Protein AF-A0A9D4BYX1-F1 (afdb_monom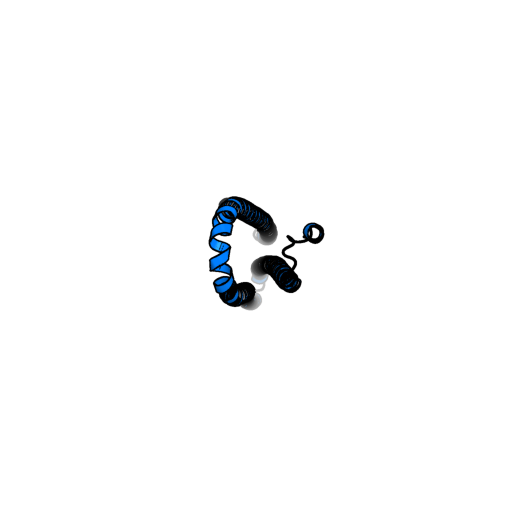er_lite)

Organism: Dreissena polymorpha (NCBI:txid45954)

Foldseek 3Di:
DVVVVVVVVVVLVVVLVVLVVVLVVVLVVLCVPPPDPVVSLVVNLVSLLVSLVVNLVSLLVVLVVVLVVLLVVLVVVLVVCVVVVVVVVVVVVVVVVVVVVVVVVVVVVVVVVVVVVVVVVVVVCVVVVVVCVVVVVVVVVVVVVVVVVVLVVVVVVLVVVLVVLVVVLVVVLVVLVVVLVVLVVVLVVVLVVLVVVLVVVVVVLVVVLVVLVVVLVVVCVVDVVCNVVSVSVSVSVVSVSVSVSVSSVSNSVSVSVSSVSSSVSSVVSSVVVSVVSVVVSVVVVVVSVVVSVVVVVVVVQVVVCVVVVHPDDDPCVVVVVD

InterPro domains:
  IPR000515 ABC transporter type 1, transmembrane domain MetI-like [PS50928] (115-305)
  IPR001734 Sodium/solute symporter [PS50283] (1-304)

Structure (mmCIF, N/CA/C/O backbone):
data_AF-A0A9D4BYX1-F1
#
_entry.id   AF-A0A9D4BYX1-F1
#
loop_
_atom_site.group_PDB
_atom_site.id
_atom_site.type_symbol
_atom_site.label_atom_id
_atom_site.label_alt_id
_atom_site.label_c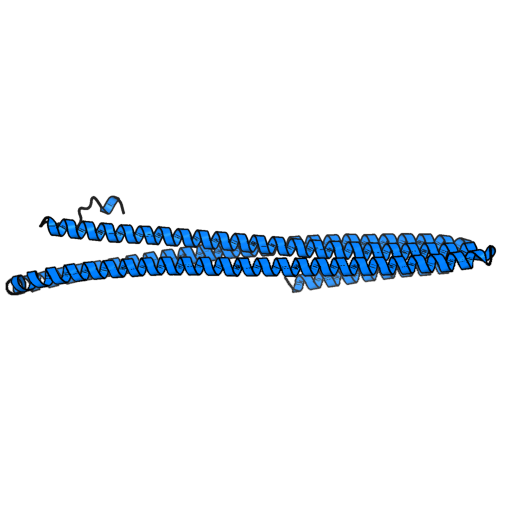omp_id
_atom_site.label_asym_id
_atom_site.label_entity_id
_atom_site.label_seq_id
_atom_site.pdbx_PDB_ins_code
_atom_site.Cartn_x
_atom_site.Cartn_y
_atom_site.Cartn_z
_atom_site.occupancy
_atom_site.B_iso_or_equiv
_atom_site.auth_seq_id
_atom_site.auth_comp_id
_atom_site.auth_asym_id
_atom_site.auth_atom_id
_atom_site.pdbx_PDB_model_num
ATOM 1 N N . MET A 1 1 ? -7.416 15.488 -4.349 1.00 54.41 1 MET A N 1
ATOM 2 C CA . MET A 1 1 ? -6.153 14.781 -4.653 1.00 54.41 1 MET A CA 1
ATOM 3 C C . MET A 1 1 ? -6.085 14.445 -6.135 1.00 54.41 1 MET A C 1
ATOM 5 O O . MET A 1 1 ? -5.282 15.052 -6.822 1.00 54.41 1 MET A O 1
ATOM 9 N N . ILE A 1 2 ? -7.003 13.624 -6.655 1.00 40.75 2 ILE A N 1
ATOM 10 C CA . ILE A 1 2 ? -7.003 13.168 -8.060 1.00 40.75 2 ILE A CA 1
ATOM 11 C C . ILE A 1 2 ? -7.030 14.326 -9.082 1.00 40.75 2 ILE A C 1
ATOM 13 O O . ILE A 1 2 ? -6.225 14.341 -10.002 1.00 40.75 2 ILE A O 1
ATOM 17 N N . THR A 1 3 ? -7.858 15.360 -8.884 1.00 56.19 3 THR A N 1
ATOM 18 C CA . THR A 1 3 ? -7.910 16.531 -9.788 1.00 56.19 3 THR A CA 1
ATOM 19 C C . THR A 1 3 ? -6.630 17.367 -9.817 1.00 56.19 3 THR A C 1
ATOM 21 O O . THR A 1 3 ? -6.381 18.034 -10.810 1.00 56.19 3 THR A O 1
ATOM 24 N N . LYS A 1 4 ? -5.813 17.337 -8.756 1.00 51.62 4 LYS A N 1
ATOM 25 C CA . LYS A 1 4 ? -4.535 18.063 -8.711 1.00 51.62 4 LYS A CA 1
ATOM 26 C C . LYS A 1 4 ? -3.420 17.284 -9.408 1.00 51.62 4 LYS A C 1
ATOM 28 O O . LYS A 1 4 ? -2.640 17.895 -10.120 1.00 51.62 4 LYS A O 1
ATOM 33 N N . VAL A 1 5 ? -3.392 15.955 -9.256 1.00 56.25 5 VAL A N 1
ATOM 34 C CA . VAL A 1 5 ? -2.417 15.086 -9.944 1.00 56.25 5 VAL A CA 1
ATOM 35 C C . VAL A 1 5 ? -2.568 15.204 -11.462 1.00 56.25 5 VAL A C 1
ATOM 37 O O . VAL A 1 5 ? -1.580 15.372 -12.160 1.00 56.25 5 VAL A O 1
ATOM 40 N N . VAL A 1 6 ? -3.803 15.221 -11.973 1.00 55.00 6 VAL A N 1
ATOM 41 C CA . VAL A 1 6 ? -4.053 15.345 -13.420 1.00 55.00 6 VAL A CA 1
ATOM 42 C C . VAL A 1 6 ? -3.566 16.683 -13.986 1.00 55.00 6 VAL A C 1
ATOM 44 O O . VAL A 1 6 ? -3.055 16.713 -15.096 1.00 55.00 6 VAL A O 1
ATOM 47 N N . ILE A 1 7 ? -3.696 17.785 -13.241 1.00 69.50 7 ILE A N 1
ATOM 48 C CA . ILE A 1 7 ? -3.253 19.108 -13.713 1.00 69.50 7 ILE A CA 1
ATOM 49 C C . ILE A 1 7 ? -1.726 19.164 -13.817 1.00 69.50 7 ILE A C 1
ATOM 51 O O . ILE A 1 7 ? -1.228 19.642 -14.829 1.00 69.50 7 ILE A O 1
ATOM 55 N N . VAL A 1 8 ? -1.006 18.623 -12.826 1.00 65.25 8 VAL A N 1
ATOM 56 C CA . VAL A 1 8 ? 0.468 18.589 -12.835 1.00 65.25 8 VAL A CA 1
ATOM 57 C C . VAL A 1 8 ? 0.985 17.773 -14.020 1.00 65.25 8 VAL A C 1
ATOM 59 O O . VAL A 1 8 ? 1.807 18.275 -14.774 1.00 65.25 8 VAL A O 1
ATOM 62 N N . VAL A 1 9 ? 0.424 16.582 -14.257 1.00 64.81 9 VAL A N 1
ATOM 63 C CA . VAL A 1 9 ? 0.817 15.732 -15.397 1.00 64.81 9 VAL A CA 1
ATOM 64 C C . VAL A 1 9 ? 0.531 16.417 -16.741 1.00 64.81 9 VAL A C 1
ATOM 66 O O . VAL A 1 9 ? 1.308 16.301 -17.680 1.00 64.81 9 VAL A O 1
ATOM 69 N N . VAL A 1 10 ? -0.582 17.149 -16.874 1.00 74.88 10 VAL A N 1
ATOM 70 C CA . VAL A 1 10 ? -0.910 17.853 -18.131 1.00 74.88 10 VAL A CA 1
ATOM 71 C C . VAL A 1 10 ? 0.013 19.047 -18.366 1.00 74.88 10 VAL A C 1
ATOM 73 O O . VAL A 1 10 ? 0.436 19.270 -19.496 1.00 74.88 10 VAL A O 1
ATOM 76 N N . GLU A 1 11 ? 0.322 19.812 -17.323 1.00 76.31 11 GLU A N 1
ATOM 77 C CA . GLU A 1 11 ? 1.262 20.932 -17.398 1.00 76.31 11 GLU A CA 1
ATOM 78 C C . GLU A 1 11 ? 2.665 20.453 -17.793 1.00 76.31 11 GLU A C 1
ATOM 80 O O . GLU A 1 11 ? 3.281 21.012 -18.696 1.00 76.31 11 GLU A O 1
ATOM 85 N N . GLU A 1 12 ? 3.119 19.355 -17.197 1.00 59.66 12 GLU A N 1
ATOM 86 C CA . GLU A 1 12 ? 4.398 18.707 -17.488 1.00 59.66 12 GLU A CA 1
ATOM 87 C C . GLU A 1 12 ? 4.506 18.266 -18.955 1.00 59.66 12 GLU A C 1
ATOM 89 O O . GLU A 1 12 ? 5.452 18.638 -19.651 1.00 59.66 12 GLU A O 1
ATOM 94 N N . VAL A 1 13 ? 3.479 17.591 -19.481 1.00 67.56 13 VAL A N 1
ATOM 95 C CA . VAL A 1 13 ? 3.434 17.184 -20.896 1.00 67.56 13 VAL A CA 1
ATOM 96 C C . VAL A 1 13 ? 3.531 18.396 -21.832 1.00 67.56 13 VAL A C 1
ATOM 98 O O . VAL A 1 13 ? 4.181 18.315 -22.873 1.00 67.56 13 VAL A O 1
ATOM 101 N N . ILE A 1 14 ? 2.916 19.532 -21.481 1.00 78.69 14 ILE A N 1
ATOM 102 C CA . ILE A 1 14 ? 2.978 20.757 -22.293 1.00 78.69 14 ILE A CA 1
ATOM 103 C C . ILE A 1 14 ? 4.406 21.319 -22.321 1.00 78.69 14 ILE A C 1
ATOM 105 O O . ILE A 1 14 ? 4.886 21.671 -23.399 1.00 78.69 14 ILE A O 1
ATOM 109 N N . VAL A 1 15 ? 5.100 21.343 -21.178 1.00 73.25 15 VAL A N 1
ATOM 110 C CA . VAL A 1 15 ? 6.488 21.829 -21.087 1.00 73.25 15 VAL A CA 1
ATOM 111 C C . VAL A 1 15 ? 7.436 20.947 -21.901 1.00 73.25 15 VAL A C 1
ATOM 113 O O . VAL A 1 15 ? 8.247 21.463 -22.669 1.00 73.25 15 VAL A O 1
ATOM 116 N N . VAL A 1 16 ? 7.307 19.619 -21.804 1.00 67.56 16 VAL A N 1
ATOM 117 C CA . VAL A 1 16 ? 8.131 18.686 -22.590 1.00 67.56 16 VAL A CA 1
ATOM 118 C C . VAL A 1 16 ? 7.915 18.902 -24.091 1.00 67.56 16 VAL A C 1
ATOM 120 O O . VAL A 1 16 ? 8.880 18.988 -24.853 1.00 67.56 16 VAL A O 1
ATOM 123 N N . VAL A 1 17 ? 6.661 19.046 -24.529 1.00 75.56 17 VAL A N 1
ATOM 124 C CA . VAL A 1 17 ? 6.331 19.282 -25.944 1.00 75.56 17 VAL A CA 1
ATOM 125 C C . VAL A 1 17 ? 6.905 20.610 -26.440 1.00 75.56 17 VAL A C 1
ATOM 127 O O . VAL A 1 17 ? 7.455 20.660 -27.539 1.00 75.56 17 VAL A O 1
ATOM 130 N N . GLU A 1 18 ? 6.823 21.672 -25.642 1.00 77.19 18 GLU A N 1
ATOM 131 C CA . GLU A 1 18 ? 7.377 22.980 -25.995 1.00 77.19 18 GLU A CA 1
ATOM 132 C C . GLU A 1 18 ? 8.898 22.921 -26.190 1.00 77.19 18 GLU A C 1
ATOM 134 O O . GLU A 1 18 ? 9.408 23.368 -27.220 1.00 77.19 18 GLU A O 1
ATOM 139 N N . VAL A 1 19 ? 9.624 22.292 -25.260 1.00 68.81 19 VAL A N 1
ATOM 140 C CA . VAL A 1 19 ? 11.084 22.139 -25.354 1.00 68.81 19 VAL A CA 1
ATOM 141 C C . VAL A 1 19 ? 11.477 21.336 -26.596 1.00 68.81 19 VAL A C 1
ATOM 143 O O . VAL A 1 19 ? 12.395 21.732 -27.315 1.00 68.81 19 VAL A O 1
ATOM 146 N N . VAL A 1 20 ? 10.760 20.248 -26.900 1.00 66.38 20 VAL A N 1
ATOM 147 C CA . VAL A 1 20 ? 11.008 19.439 -28.105 1.00 66.38 20 VAL A CA 1
ATOM 148 C C . VAL A 1 20 ? 10.812 20.266 -29.379 1.00 66.38 20 VAL A C 1
ATOM 150 O O . VAL A 1 20 ? 11.624 20.162 -30.299 1.00 66.38 20 VAL A O 1
ATOM 153 N N . ILE A 1 21 ? 9.782 21.115 -29.444 1.00 77.44 21 ILE A N 1
ATOM 154 C CA . ILE A 1 21 ? 9.524 21.968 -30.615 1.00 77.44 21 ILE A CA 1
ATOM 155 C C . ILE A 1 21 ? 10.660 22.977 -30.819 1.00 77.44 21 ILE A C 1
ATOM 157 O O . ILE A 1 21 ? 11.174 23.085 -31.932 1.00 77.44 21 ILE A O 1
ATOM 161 N N . VAL A 1 22 ? 11.099 23.659 -29.756 1.00 75.88 22 VAL A N 1
ATOM 162 C CA . VAL A 1 22 ? 12.196 24.644 -29.827 1.00 75.88 22 VAL A CA 1
ATOM 163 C C . VAL A 1 22 ? 13.498 23.983 -30.275 1.00 75.88 22 VAL A C 1
ATOM 165 O O . VAL A 1 22 ? 14.211 24.498 -31.136 1.00 75.88 22 VAL A O 1
ATOM 168 N N . VAL A 1 23 ? 13.796 22.806 -29.732 1.00 67.56 23 VAL A N 1
ATOM 169 C CA . VAL A 1 23 ? 14.948 21.992 -30.125 1.00 67.56 23 VAL A CA 1
ATOM 170 C C . VAL A 1 23 ? 14.915 21.660 -31.619 1.00 67.56 23 VAL A C 1
ATOM 172 O O . VAL A 1 23 ? 15.914 21.848 -32.317 1.00 67.56 23 VAL A O 1
ATOM 175 N N . VAL A 1 24 ? 13.775 21.175 -32.119 1.00 71.31 24 VAL A N 1
ATOM 176 C CA . VAL A 1 24 ? 13.615 20.797 -33.529 1.00 71.31 24 VAL A CA 1
ATOM 177 C C . VAL A 1 24 ? 13.762 22.018 -34.434 1.00 71.31 24 VAL A C 1
ATOM 179 O O . VAL A 1 24 ? 14.430 21.935 -35.462 1.00 71.31 24 VAL A O 1
ATOM 182 N N . GLU A 1 25 ? 13.201 23.159 -34.040 1.00 78.75 25 GLU A N 1
ATOM 183 C CA . GLU A 1 25 ? 13.328 24.413 -34.780 1.00 78.75 25 GLU A CA 1
ATOM 184 C C . GLU A 1 25 ? 14.793 24.853 -34.904 1.00 78.75 25 GLU A C 1
ATOM 186 O O . GLU A 1 25 ? 15.261 25.118 -36.013 1.00 78.75 25 GLU A O 1
ATOM 191 N N . VAL A 1 26 ? 15.552 24.843 -33.803 1.00 69.38 26 VAL A N 1
ATOM 192 C CA . VAL A 1 26 ? 16.982 25.192 -33.813 1.00 69.38 26 VAL A CA 1
ATOM 193 C C . VAL A 1 26 ? 17.778 24.245 -34.715 1.00 69.38 26 VAL A C 1
ATOM 195 O O . VAL A 1 26 ? 18.604 24.707 -35.500 1.00 69.38 26 VAL A O 1
ATOM 198 N N . VAL A 1 27 ? 17.508 22.935 -34.672 1.00 64.50 27 VAL A N 1
ATOM 199 C CA . VAL A 1 27 ? 18.159 21.960 -35.566 1.00 64.50 27 VAL A CA 1
ATOM 200 C C . VAL A 1 27 ? 17.872 22.288 -37.034 1.00 64.50 27 VAL A C 1
ATOM 202 O O . VAL A 1 27 ? 18.795 22.294 -37.847 1.00 64.50 27 VAL A O 1
ATOM 205 N N . ILE A 1 28 ? 16.618 22.594 -37.381 1.00 71.38 28 ILE A N 1
ATOM 206 C CA . ILE A 1 28 ? 16.216 22.903 -38.762 1.00 71.38 28 ILE A CA 1
ATOM 207 C C . ILE A 1 28 ? 16.905 24.176 -39.266 1.00 71.38 28 ILE A C 1
ATOM 209 O O . ILE A 1 28 ? 17.429 24.176 -40.380 1.00 71.38 28 ILE A O 1
ATOM 213 N N . VAL A 1 29 ? 16.939 25.242 -38.459 1.00 70.94 29 VAL A N 1
ATOM 214 C CA . VAL A 1 29 ? 17.582 26.515 -38.831 1.00 70.94 29 VAL A CA 1
ATOM 215 C C . VAL A 1 29 ? 19.077 26.314 -39.072 1.00 70.94 29 VAL A C 1
ATOM 217 O O . VAL A 1 29 ? 19.606 26.757 -40.090 1.00 70.94 29 VAL A O 1
ATOM 220 N N . VAL A 1 30 ? 19.746 25.575 -38.189 1.00 65.25 30 VAL A N 1
ATOM 221 C CA . VAL A 1 30 ? 21.187 25.328 -38.288 1.00 65.25 30 VAL A CA 1
ATOM 222 C C . VAL A 1 30 ? 21.541 24.452 -39.499 1.00 65.25 30 VAL A C 1
ATOM 224 O O . VAL A 1 30 ? 22.536 24.713 -40.175 1.00 65.25 30 VAL A O 1
ATOM 227 N N . VAL A 1 31 ? 20.717 23.448 -39.823 1.00 64.56 31 VAL A N 1
ATOM 228 C CA . VAL A 1 31 ? 20.895 22.619 -41.031 1.00 64.56 31 VAL A CA 1
ATOM 229 C C . VAL A 1 31 ? 20.662 23.434 -42.308 1.00 64.56 31 VAL A C 1
ATOM 231 O O . VAL A 1 31 ? 21.347 23.211 -43.303 1.00 64.56 31 VAL A O 1
ATOM 234 N N . ALA A 1 32 ? 19.724 24.384 -42.292 1.00 66.75 32 ALA A N 1
ATOM 235 C CA . ALA A 1 32 ? 19.432 25.234 -43.443 1.00 66.75 32 ALA A CA 1
ATOM 236 C C . ALA A 1 32 ? 20.513 26.302 -43.704 1.00 66.75 32 ALA A C 1
ATOM 238 O O . ALA A 1 32 ? 20.729 26.674 -44.857 1.00 66.75 32 ALA A O 1
ATOM 239 N N . GLU A 1 33 ? 21.186 26.799 -42.662 1.00 69.38 33 GLU A N 1
ATOM 240 C CA . GLU A 1 33 ? 22.212 27.849 -42.770 1.00 69.38 33 GLU A CA 1
ATOM 241 C C . GLU A 1 33 ? 23.602 27.304 -43.161 1.00 69.38 33 GLU A C 1
ATOM 243 O O . GLU A 1 33 ? 24.407 28.016 -43.766 1.00 69.38 33 GLU A O 1
ATOM 248 N N . ALA A 1 34 ? 23.890 26.028 -42.889 1.00 60.06 34 ALA A N 1
ATOM 249 C CA . ALA A 1 34 ? 25.169 25.405 -43.228 1.00 60.06 34 ALA A CA 1
ATOM 250 C C . ALA A 1 34 ? 25.233 24.977 -44.712 1.00 60.06 34 ALA A C 1
ATOM 252 O O . ALA A 1 34 ? 24.999 23.821 -45.055 1.00 60.06 34 ALA A O 1
ATOM 253 N N . ALA A 1 35 ? 25.581 25.906 -45.608 1.00 57.56 35 ALA A N 1
ATOM 254 C CA . ALA A 1 35 ? 25.713 25.642 -47.049 1.00 57.56 35 ALA A CA 1
ATOM 255 C C . ALA A 1 35 ? 27.027 24.933 -47.478 1.00 57.56 35 ALA A C 1
ATOM 257 O O . ALA A 1 35 ? 27.199 24.675 -48.667 1.00 57.56 35 ALA A O 1
ATOM 258 N N . ASP A 1 36 ? 27.912 24.569 -46.537 1.00 69.12 36 ASP A N 1
ATOM 259 C CA . ASP A 1 36 ? 29.156 23.818 -46.782 1.00 69.12 36 ASP A CA 1
ATOM 260 C C . ASP A 1 36 ? 29.166 22.494 -45.990 1.00 69.12 36 ASP A C 1
ATOM 262 O O . ASP A 1 36 ? 29.074 22.479 -44.757 1.00 69.12 36 ASP A O 1
ATOM 266 N N . THR A 1 37 ? 29.294 21.362 -46.691 1.00 63.41 37 THR A N 1
ATOM 267 C CA . THR A 1 37 ? 29.054 20.006 -46.153 1.00 63.41 37 THR A CA 1
ATOM 268 C C . THR A 1 37 ? 30.024 19.568 -45.052 1.00 63.41 37 THR A C 1
ATOM 270 O O . THR A 1 37 ? 29.652 18.756 -44.205 1.00 63.41 37 THR A O 1
ATOM 273 N N . ASP A 1 38 ? 31.230 20.137 -45.004 1.00 68.75 38 ASP A N 1
ATOM 274 C CA . ASP A 1 38 ? 32.263 19.739 -44.036 1.00 68.75 38 ASP A CA 1
ATOM 275 C C . ASP A 1 38 ? 32.141 20.495 -42.700 1.00 68.75 38 ASP A C 1
ATOM 277 O O . ASP A 1 38 ? 32.424 19.941 -41.637 1.00 68.75 38 ASP A O 1
ATOM 281 N N . ALA A 1 39 ? 31.647 21.738 -42.727 1.00 65.19 39 ALA A N 1
ATOM 282 C CA . ALA A 1 39 ? 31.299 22.487 -41.518 1.00 65.19 39 ALA A CA 1
ATOM 283 C C . ALA A 1 39 ? 29.942 22.033 -40.949 1.00 65.19 39 ALA A C 1
ATOM 285 O O . ALA A 1 39 ? 29.775 21.958 -39.730 1.00 65.19 39 ALA A O 1
ATOM 286 N N . ALA A 1 40 ? 28.999 21.657 -41.821 1.00 66.25 40 ALA A N 1
ATOM 287 C CA . ALA A 1 40 ? 27.675 21.174 -41.437 1.00 66.25 40 ALA A CA 1
ATOM 288 C C . ALA A 1 40 ? 27.735 19.929 -40.533 1.00 66.25 40 ALA A C 1
ATOM 290 O O . ALA A 1 40 ? 27.030 19.864 -39.528 1.00 66.25 40 ALA A O 1
ATOM 291 N N . ALA A 1 41 ? 28.611 18.963 -40.831 1.00 67.75 41 ALA A N 1
ATOM 292 C CA . ALA A 1 41 ? 28.713 17.726 -40.053 1.00 67.75 41 ALA A CA 1
ATOM 293 C C . ALA A 1 41 ? 29.146 17.966 -38.593 1.00 67.75 41 ALA A C 1
ATOM 295 O O . ALA A 1 41 ? 28.553 17.405 -37.672 1.00 67.75 41 ALA A O 1
ATOM 296 N N . ALA A 1 42 ? 30.140 18.830 -38.360 1.00 69.25 42 ALA A N 1
ATOM 297 C CA . ALA A 1 42 ? 30.611 19.151 -37.011 1.00 69.25 42 ALA A CA 1
ATOM 298 C C . ALA A 1 42 ? 29.556 19.923 -36.201 1.00 69.25 42 ALA A C 1
ATOM 300 O O . ALA A 1 42 ? 29.352 19.645 -35.019 1.00 69.25 42 ALA A O 1
ATOM 301 N N . VAL A 1 43 ? 28.849 20.856 -36.845 1.00 74.06 43 VAL A N 1
ATOM 302 C CA . VAL A 1 43 ? 27.778 21.633 -36.213 1.00 74.06 43 VAL A CA 1
ATOM 303 C C . VAL A 1 43 ? 26.590 20.736 -35.845 1.00 74.06 43 VAL A C 1
ATOM 305 O O . VAL A 1 43 ? 26.094 20.828 -34.725 1.00 74.06 43 VAL A O 1
ATOM 308 N N . VAL A 1 44 ? 26.183 19.808 -36.718 1.00 70.06 44 VAL A N 1
ATOM 309 C CA . VAL A 1 44 ? 25.109 18.841 -36.425 1.00 70.06 44 VAL A CA 1
ATOM 310 C C . VAL A 1 44 ? 25.459 17.961 -35.224 1.00 70.06 44 VAL A C 1
ATOM 312 O O . VAL A 1 44 ? 24.612 17.769 -34.358 1.00 70.06 44 VAL A O 1
ATOM 315 N N . VAL A 1 45 ? 26.701 17.478 -35.105 1.00 69.00 45 VAL A N 1
ATOM 316 C CA . VAL A 1 45 ? 27.132 16.693 -33.931 1.00 69.00 45 VAL A CA 1
ATOM 317 C C . VAL A 1 45 ? 27.036 17.516 -32.648 1.00 69.00 45 VAL A C 1
ATOM 319 O O . VAL A 1 45 ? 26.497 17.028 -31.658 1.00 69.00 45 VAL A O 1
ATOM 322 N N . VAL A 1 46 ? 27.515 18.764 -32.654 1.00 73.25 46 VAL A N 1
ATOM 323 C CA . VAL A 1 46 ? 27.450 19.641 -31.474 1.00 73.25 46 VAL A CA 1
ATOM 324 C C . VAL A 1 46 ? 26.000 19.927 -31.089 1.00 73.25 46 VAL A C 1
ATOM 326 O O . VAL A 1 46 ? 25.653 19.787 -29.920 1.00 73.25 46 VAL A O 1
ATOM 329 N N . VAL A 1 47 ? 25.138 20.263 -32.053 1.00 73.88 47 VAL A N 1
ATOM 330 C CA . VAL A 1 47 ? 23.715 20.523 -31.794 1.00 73.88 47 VAL A CA 1
ATOM 331 C C . VAL A 1 47 ? 23.022 19.272 -31.262 1.00 73.88 47 VAL A C 1
ATOM 333 O O . VAL A 1 47 ? 22.340 19.358 -30.249 1.00 73.88 47 VAL A O 1
ATOM 336 N N . VAL A 1 48 ? 23.233 18.102 -31.871 1.00 71.06 48 VAL A N 1
ATOM 337 C CA . VAL A 1 48 ? 22.647 16.839 -31.397 1.00 71.06 48 VAL A CA 1
ATOM 338 C C . VAL A 1 48 ? 23.116 16.519 -29.978 1.00 71.06 48 VAL A C 1
ATOM 340 O O . VAL A 1 48 ? 22.293 16.172 -29.141 1.00 71.06 48 VAL A O 1
ATOM 343 N N . VAL A 1 49 ? 24.402 16.684 -29.664 1.00 71.69 49 VAL A N 1
ATOM 344 C CA . VAL A 1 49 ? 24.915 16.463 -28.302 1.00 71.69 49 VAL A CA 1
ATOM 345 C C . VAL A 1 49 ? 24.293 17.445 -27.306 1.00 71.69 49 VAL A C 1
ATOM 347 O O . VAL A 1 49 ? 23.857 17.015 -26.244 1.00 71.69 49 VAL A O 1
ATOM 350 N N . VAL A 1 50 ? 24.198 18.737 -27.637 1.00 74.31 50 VAL A N 1
ATOM 351 C CA . VAL A 1 50 ? 23.573 19.752 -26.767 1.00 74.31 50 VAL A CA 1
ATOM 352 C C . VAL A 1 50 ? 22.096 19.440 -26.535 1.00 74.31 50 VAL A C 1
ATOM 354 O O . VAL A 1 50 ? 21.643 19.435 -25.396 1.00 74.31 50 VAL A O 1
ATOM 357 N N . VAL A 1 51 ? 21.360 19.119 -27.597 1.00 73.62 51 VAL A N 1
ATOM 358 C CA . VAL A 1 51 ? 19.952 18.718 -27.528 1.00 73.62 51 VAL A CA 1
ATOM 359 C C . VAL A 1 51 ? 19.777 17.486 -26.649 1.00 73.62 51 VAL A C 1
ATOM 361 O O . VAL A 1 51 ? 18.928 17.484 -25.765 1.00 73.62 51 VAL A O 1
ATOM 364 N N . LEU A 1 52 ? 20.593 16.452 -26.852 1.00 65.44 52 LEU A N 1
ATOM 365 C CA . LEU A 1 52 ? 20.527 15.233 -26.053 1.00 65.44 52 LEU A CA 1
ATOM 366 C C . LEU A 1 52 ? 20.830 15.508 -24.577 1.00 65.44 52 LEU A C 1
ATOM 368 O O . LEU A 1 52 ? 20.144 14.965 -23.719 1.00 65.44 52 LEU A O 1
ATOM 372 N N . VAL A 1 53 ? 21.806 16.367 -24.269 1.00 73.62 53 VAL A N 1
ATOM 373 C CA . VAL A 1 53 ? 22.112 16.764 -22.886 1.00 73.62 53 VAL A CA 1
ATOM 374 C C . VAL A 1 53 ? 20.935 17.508 -22.252 1.00 73.62 53 VAL A C 1
ATOM 376 O O . VAL A 1 53 ? 20.564 17.166 -21.135 1.00 73.62 53 VAL A O 1
ATOM 379 N N . VAL A 1 54 ? 20.302 18.449 -22.963 1.00 76.00 54 VAL A N 1
ATOM 380 C CA . VAL A 1 54 ? 19.119 19.178 -22.468 1.00 76.00 54 VAL A CA 1
ATOM 381 C C . VAL A 1 54 ? 17.937 18.234 -22.251 1.00 76.00 54 VAL A C 1
ATOM 383 O O . VAL A 1 54 ? 17.273 18.318 -21.226 1.00 76.00 54 VAL A O 1
ATOM 386 N N . VAL A 1 55 ? 17.688 17.298 -23.173 1.00 72.19 55 VAL A N 1
ATOM 387 C CA . VAL A 1 55 ? 16.620 16.296 -23.022 1.00 72.19 55 VAL A CA 1
ATOM 388 C C . VAL A 1 55 ? 16.877 15.415 -21.799 1.00 72.19 55 VAL A C 1
ATOM 390 O O . VAL A 1 55 ? 15.976 15.236 -20.986 1.00 72.19 55 VAL A O 1
ATOM 393 N N . VAL A 1 56 ? 18.102 14.907 -21.623 1.00 72.00 56 VAL A N 1
ATOM 394 C CA . VAL A 1 56 ? 18.475 14.121 -20.434 1.00 72.00 56 VAL A CA 1
ATOM 395 C C . VAL A 1 56 ? 18.305 14.942 -19.160 1.00 72.00 56 VAL A C 1
ATOM 397 O O . VAL A 1 56 ? 17.762 14.437 -18.185 1.00 72.00 56 VAL A O 1
ATOM 400 N N . GLU A 1 57 ? 18.747 16.197 -19.158 1.00 71.94 57 GLU A N 1
ATOM 401 C CA . GLU A 1 57 ? 18.620 17.088 -18.007 1.00 71.94 57 GLU A CA 1
ATOM 402 C C . GLU A 1 57 ? 17.151 17.318 -17.632 1.00 71.94 57 GLU A C 1
ATOM 404 O O . GLU A 1 57 ? 16.798 17.149 -16.467 1.00 71.94 57 GLU A O 1
ATOM 409 N N . VAL A 1 58 ? 16.284 17.617 -18.606 1.00 74.19 58 VAL A N 1
ATOM 410 C CA . VAL A 1 58 ? 14.844 17.810 -18.377 1.00 74.19 58 VAL A CA 1
ATOM 411 C C . VAL A 1 58 ? 14.206 16.534 -17.830 1.00 74.19 58 VAL A C 1
ATOM 413 O O . VAL A 1 58 ? 13.567 16.614 -16.788 1.00 74.19 58 VAL A O 1
ATOM 416 N N . VAL A 1 59 ? 14.454 15.361 -18.429 1.00 70.50 59 VAL A N 1
ATOM 417 C CA . VAL A 1 59 ? 13.888 14.084 -17.944 1.00 70.50 59 VAL A CA 1
ATOM 418 C C . VAL A 1 59 ? 14.374 13.741 -16.528 1.00 70.50 59 VAL A C 1
ATOM 420 O O . VAL A 1 59 ? 13.605 13.243 -15.708 1.00 70.50 59 VAL A O 1
ATOM 423 N N . VAL A 1 60 ? 15.641 14.018 -16.197 1.00 71.94 60 VAL A N 1
ATOM 424 C CA . VAL A 1 60 ? 16.176 13.788 -14.844 1.00 71.94 60 VAL A CA 1
ATOM 425 C C . VAL A 1 60 ? 15.537 14.742 -13.832 1.00 71.94 60 VAL A C 1
ATOM 427 O O . VAL A 1 60 ? 15.144 14.303 -12.752 1.00 71.94 60 VAL A O 1
ATOM 430 N N . VAL A 1 61 ? 15.427 16.035 -14.152 1.00 77.12 61 VAL A N 1
ATOM 431 C CA . VAL A 1 61 ? 14.800 17.035 -13.271 1.00 77.12 61 VAL A CA 1
ATOM 432 C C . VAL A 1 61 ? 13.318 16.723 -13.070 1.00 77.12 61 VAL A C 1
ATOM 434 O O . VAL A 1 61 ? 12.838 16.762 -11.939 1.00 77.12 61 VAL A O 1
ATOM 437 N N . GLU A 1 62 ? 12.620 16.357 -14.138 1.00 76.81 62 GLU A N 1
ATOM 438 C CA . GLU A 1 62 ? 11.222 15.923 -14.140 1.00 76.81 62 GLU A CA 1
ATOM 439 C C . GLU A 1 62 ? 11.019 14.723 -13.211 1.00 76.81 62 GLU A C 1
ATOM 441 O O . GLU A 1 62 ? 10.255 14.793 -12.245 1.00 76.81 62 GLU A O 1
ATOM 446 N N . ALA A 1 63 ? 11.808 13.665 -13.405 1.00 72.00 63 ALA A N 1
ATOM 447 C CA . ALA A 1 63 ? 11.757 12.481 -12.563 1.00 72.00 63 ALA A CA 1
ATOM 448 C C . ALA A 1 63 ? 12.016 12.806 -11.080 1.00 72.00 63 ALA A C 1
ATOM 450 O O . ALA A 1 63 ? 11.344 12.272 -10.197 1.00 72.00 63 ALA A O 1
ATOM 451 N N . VAL A 1 64 ? 12.953 13.713 -10.781 1.00 76.75 64 VAL A N 1
ATOM 452 C CA . VAL A 1 64 ? 13.216 14.167 -9.405 1.00 76.75 64 VAL A CA 1
ATOM 453 C C . VAL A 1 64 ? 12.019 14.932 -8.829 1.00 76.75 64 VAL A C 1
ATOM 455 O O . VAL A 1 64 ? 11.640 14.684 -7.683 1.00 76.75 64 VAL A O 1
ATOM 458 N N . VAL A 1 65 ? 11.401 15.839 -9.591 1.00 79.50 65 VAL A N 1
ATOM 459 C CA . VAL A 1 65 ? 10.220 16.601 -9.147 1.00 79.50 65 VAL A CA 1
ATOM 460 C C . VAL A 1 65 ? 9.039 15.668 -8.887 1.00 79.50 65 VAL A C 1
ATOM 462 O O . VAL A 1 65 ? 8.417 15.781 -7.829 1.00 79.50 65 VAL A O 1
ATOM 465 N N . ALA A 1 66 ? 8.772 14.714 -9.780 1.00 74.38 66 ALA A N 1
ATOM 466 C CA . ALA A 1 66 ? 7.712 13.724 -9.612 1.00 74.38 66 ALA A CA 1
ATOM 467 C C . ALA A 1 66 ? 7.885 12.921 -8.311 1.00 74.38 66 ALA A C 1
ATOM 469 O O . ALA A 1 66 ? 6.954 12.845 -7.506 1.00 74.38 66 ALA A O 1
ATOM 470 N N . VAL A 1 67 ? 9.100 12.423 -8.040 1.00 72.50 67 VAL A N 1
ATOM 471 C CA . VAL A 1 67 ? 9.430 11.717 -6.788 1.00 72.50 67 VAL A CA 1
ATOM 472 C C . VAL A 1 67 ? 9.193 12.605 -5.569 1.00 72.50 67 VAL A C 1
ATOM 474 O O . VAL A 1 67 ? 8.584 12.170 -4.594 1.00 72.50 67 VAL A O 1
ATOM 477 N N . VAL A 1 68 ? 9.655 13.858 -5.595 1.00 73.94 68 VAL A N 1
ATOM 478 C CA . VAL A 1 68 ? 9.486 14.783 -4.463 1.00 73.94 68 VAL A CA 1
ATOM 479 C C . VAL A 1 68 ? 8.005 15.067 -4.204 1.00 73.94 68 VAL A C 1
ATOM 481 O O . VAL A 1 68 ? 7.568 15.011 -3.053 1.00 73.94 68 VAL A O 1
ATOM 484 N N . VAL A 1 69 ? 7.218 15.339 -5.249 1.00 75.62 69 VAL A N 1
ATOM 485 C CA . VAL A 1 69 ? 5.772 15.580 -5.134 1.00 75.62 69 VAL A CA 1
ATOM 486 C C . VAL A 1 69 ? 5.063 14.346 -4.589 1.00 75.62 69 VAL A C 1
ATOM 488 O O . VAL A 1 69 ? 4.238 14.474 -3.684 1.00 75.62 69 VAL A O 1
ATOM 491 N N . GLU A 1 70 ? 5.401 13.156 -5.077 1.00 67.56 70 GLU A N 1
ATOM 492 C CA . GLU A 1 70 ? 4.822 11.909 -4.592 1.00 67.56 70 GLU A CA 1
ATOM 493 C C . GLU A 1 70 ? 5.125 11.679 -3.111 1.00 67.56 70 GLU A C 1
ATOM 495 O O . GLU A 1 70 ? 4.205 11.452 -2.325 1.00 67.56 70 GLU A O 1
ATOM 500 N N . VAL A 1 71 ? 6.385 11.825 -2.696 1.00 68.81 71 VAL A N 1
ATOM 501 C CA . VAL A 1 71 ? 6.785 11.692 -1.289 1.00 68.81 71 VAL A CA 1
ATOM 502 C C . VAL A 1 71 ? 6.019 12.685 -0.414 1.00 68.81 71 VAL A C 1
ATOM 504 O O . VAL A 1 71 ? 5.492 12.303 0.630 1.00 68.81 71 VAL A O 1
ATOM 507 N N . VAL A 1 72 ? 5.890 13.947 -0.838 1.00 72.38 72 VAL A N 1
ATOM 508 C CA . VAL A 1 72 ? 5.130 14.965 -0.093 1.00 72.38 72 VAL A CA 1
ATOM 509 C C . VAL A 1 72 ? 3.651 14.591 0.000 1.00 72.38 72 VAL A C 1
ATOM 511 O O . VAL A 1 72 ? 3.066 14.687 1.077 1.00 72.38 72 VAL A O 1
ATOM 514 N N . VAL A 1 73 ? 3.038 14.134 -1.093 1.00 70.31 73 VAL A N 1
ATOM 515 C CA . VAL A 1 73 ? 1.635 13.698 -1.121 1.00 70.31 73 VAL A CA 1
ATOM 516 C C . VAL A 1 73 ? 1.413 12.527 -0.171 1.00 70.31 73 VAL A C 1
ATOM 518 O O . VAL A 1 73 ? 0.477 12.566 0.626 1.00 70.31 73 VAL A O 1
ATOM 521 N N . VAL A 1 74 ? 2.281 11.517 -0.214 1.00 66.88 74 VAL A N 1
ATOM 522 C CA . VAL A 1 74 ? 2.209 10.341 0.655 1.00 66.88 74 VAL A CA 1
ATOM 523 C C . VAL A 1 74 ? 2.352 10.747 2.121 1.00 66.88 74 VAL A C 1
ATOM 525 O O . VAL A 1 74 ? 1.520 10.362 2.939 1.00 66.88 74 VAL A O 1
ATOM 528 N N . VAL A 1 75 ? 3.327 11.595 2.459 1.00 69.50 75 VAL A N 1
ATOM 529 C CA . VAL A 1 75 ? 3.503 12.112 3.825 1.00 69.50 75 VAL A CA 1
ATOM 530 C C . VAL A 1 75 ? 2.271 12.892 4.287 1.00 69.50 75 VAL A C 1
ATOM 532 O O . VAL A 1 75 ? 1.790 12.661 5.392 1.00 69.50 75 VAL A O 1
ATOM 535 N N . VAL A 1 76 ? 1.712 13.775 3.454 1.00 70.94 76 VAL A N 1
ATOM 536 C CA . VAL A 1 76 ? 0.494 14.529 3.794 1.00 70.94 76 VAL A CA 1
ATOM 537 C C . VAL A 1 76 ? -0.691 13.591 4.014 1.00 70.94 76 VAL A C 1
ATOM 539 O O . VAL A 1 76 ? -1.425 13.775 4.979 1.00 70.94 76 VAL A O 1
ATOM 542 N N . VAL A 1 77 ? -0.877 12.574 3.167 1.00 67.69 77 VAL A N 1
ATOM 543 C CA . VAL A 1 77 ? -1.942 11.574 3.343 1.00 67.69 77 VAL A CA 1
ATOM 544 C C . VAL A 1 77 ? -1.761 10.824 4.654 1.00 67.69 77 VAL A C 1
ATOM 546 O O . VAL A 1 77 ? -2.718 10.727 5.410 1.00 67.69 77 VAL A O 1
ATOM 549 N N . VAL A 1 78 ? -0.553 10.346 4.956 1.00 67.12 78 VAL A N 1
ATOM 550 C CA . VAL A 1 78 ? -0.254 9.652 6.216 1.00 67.12 78 VAL A CA 1
ATOM 551 C C . VAL A 1 78 ? -0.544 10.551 7.409 1.00 67.12 78 VAL A C 1
ATOM 553 O O . VAL A 1 78 ? -1.216 10.122 8.335 1.00 67.12 78 VAL A O 1
ATOM 556 N N . VAL A 1 79 ? -0.094 11.806 7.383 1.00 68.88 79 VAL A N 1
ATOM 557 C CA . VAL A 1 79 ? -0.351 12.758 8.471 1.00 68.88 79 VAL A CA 1
ATOM 558 C C . VAL A 1 79 ? -1.849 13.008 8.631 1.00 68.88 79 VAL A C 1
ATOM 560 O O . VAL A 1 79 ? -2.340 12.990 9.752 1.00 68.88 79 VAL A O 1
ATOM 563 N N . VAL A 1 80 ? -2.595 13.196 7.538 1.00 69.62 80 VAL A N 1
ATOM 564 C CA . VAL A 1 80 ? -4.054 13.374 7.592 1.00 69.62 80 VAL A CA 1
ATOM 565 C C . VAL A 1 80 ? -4.736 12.123 8.139 1.00 69.62 80 VAL A C 1
ATOM 567 O O . VAL A 1 80 ? -5.597 12.252 9.000 1.00 69.62 80 VAL A O 1
ATOM 570 N N . VAL A 1 81 ? -4.347 10.930 7.684 1.00 66.12 81 VAL A N 1
ATOM 571 C CA . VAL A 1 81 ? -4.884 9.659 8.185 1.00 66.12 81 VAL A CA 1
ATOM 572 C C . VAL A 1 81 ? -4.606 9.528 9.677 1.00 66.12 81 VAL A C 1
ATOM 574 O O . VAL A 1 81 ? -5.552 9.340 10.422 1.00 66.12 81 VAL A O 1
ATOM 577 N N . VAL A 1 82 ? -3.372 9.749 10.133 1.00 66.38 82 VAL A N 1
ATOM 578 C CA . VAL A 1 82 ? -3.014 9.679 11.557 1.00 66.38 82 VAL A CA 1
ATOM 579 C C . VAL A 1 82 ? -3.781 10.714 12.385 1.00 66.38 82 VAL A C 1
ATOM 581 O O . VAL A 1 82 ? -4.275 10.388 13.458 1.00 66.38 82 VAL A O 1
ATOM 584 N N . VAL A 1 83 ? -3.921 11.957 11.911 1.00 69.56 83 VAL A N 1
ATOM 585 C CA . VAL A 1 83 ? -4.684 12.995 12.629 1.00 69.56 83 VAL A CA 1
ATOM 586 C C . VAL A 1 83 ? -6.162 12.617 12.720 1.00 69.56 83 VAL A C 1
ATOM 588 O O . VAL A 1 83 ? -6.731 12.691 13.804 1.00 69.56 83 VAL A O 1
ATOM 591 N N . VAL A 1 84 ? -6.765 12.154 11.622 1.00 72.50 84 VAL A N 1
ATOM 592 C CA . VAL A 1 84 ? -8.165 11.702 11.597 1.00 72.50 84 VAL A CA 1
ATOM 593 C C . VAL A 1 84 ? -8.357 10.457 12.463 1.00 72.50 84 VAL A C 1
ATOM 595 O O . VAL A 1 84 ? -9.335 10.372 13.196 1.00 72.50 84 VAL A O 1
ATOM 598 N N . GLU A 1 85 ? -7.433 9.499 12.421 1.00 68.62 85 GLU A N 1
ATOM 599 C CA . GLU A 1 85 ? -7.446 8.309 13.274 1.00 68.62 85 GLU A CA 1
ATOM 600 C C . GLU A 1 85 ? -7.407 8.703 14.752 1.00 68.62 85 GLU A C 1
ATOM 602 O O . GLU A 1 85 ? -8.247 8.244 15.523 1.00 68.62 85 GLU A O 1
ATOM 607 N N . VAL A 1 86 ? -6.503 9.605 15.145 1.00 67.31 86 VAL A N 1
ATOM 608 C CA . VAL A 1 86 ? -6.419 10.113 16.522 1.00 67.31 86 VAL A CA 1
ATOM 609 C C . VAL A 1 86 ? -7.697 10.861 16.912 1.00 67.31 86 VAL A C 1
ATOM 611 O O . VAL A 1 86 ? -8.219 10.629 17.999 1.00 67.31 86 VAL A O 1
ATOM 614 N N . GLU A 1 87 ? -8.254 11.704 16.039 1.00 71.00 87 GLU A N 1
ATOM 615 C CA . GLU A 1 87 ? -9.527 12.390 16.297 1.00 71.00 87 GLU A CA 1
ATOM 616 C C . GLU A 1 87 ? -10.681 11.398 16.497 1.00 71.00 87 GLU A C 1
ATOM 618 O O . GLU A 1 87 ? -11.448 11.532 17.450 1.00 71.00 87 GLU A O 1
ATOM 623 N N . VAL A 1 88 ? -10.800 10.376 15.645 1.00 65.00 88 VAL A N 1
ATOM 624 C CA . VAL A 1 88 ? -11.850 9.354 15.750 1.00 65.00 88 VAL A CA 1
ATOM 625 C C . VAL A 1 88 ? -11.685 8.528 17.025 1.00 65.00 88 VAL A C 1
ATOM 627 O O . VAL A 1 88 ? -12.681 8.287 17.704 1.00 65.00 88 VAL A O 1
ATOM 630 N N . VAL A 1 89 ? -10.460 8.140 17.393 1.00 63.25 89 VAL A N 1
ATOM 631 C CA . VAL A 1 89 ? -10.186 7.422 18.649 1.00 63.25 89 VAL A CA 1
ATOM 632 C C . VAL A 1 89 ? -10.603 8.272 19.848 1.00 63.25 89 VAL A C 1
ATOM 634 O O . VAL A 1 89 ? -11.380 7.800 20.672 1.00 63.25 89 VAL A O 1
ATOM 637 N N . VAL A 1 90 ? -10.208 9.549 19.897 1.00 69.44 90 VAL A N 1
ATOM 638 C CA . VAL A 1 90 ? -10.578 10.461 20.993 1.00 69.44 90 VAL A CA 1
ATOM 639 C C . VAL A 1 90 ? -12.095 10.672 21.064 1.00 69.44 90 VAL A C 1
ATOM 641 O O . VAL A 1 90 ? -12.671 10.663 22.150 1.00 69.44 90 VAL A O 1
ATOM 644 N N . VAL A 1 91 ? -12.781 10.829 19.927 1.00 65.81 91 VAL A N 1
ATOM 645 C CA . VAL A 1 91 ? -14.247 10.979 19.901 1.00 65.81 91 VAL A CA 1
ATOM 646 C C . VAL A 1 91 ? -14.938 9.707 20.391 1.00 65.81 91 VAL A C 1
ATOM 648 O O . VAL A 1 91 ? -15.863 9.793 21.199 1.00 65.81 91 VAL A O 1
ATOM 651 N N . VAL A 1 92 ? -14.496 8.530 19.942 1.00 69.31 92 VAL A N 1
ATOM 652 C CA . VAL A 1 92 ? -15.048 7.243 20.386 1.00 69.31 92 VAL A CA 1
ATOM 653 C C . VAL A 1 92 ? -14.814 7.049 21.881 1.00 69.31 92 VAL A C 1
ATOM 655 O O . VAL A 1 92 ? -15.751 6.698 22.592 1.00 69.31 92 VAL A O 1
ATOM 658 N N . GLU A 1 93 ? -13.617 7.346 22.381 1.00 67.12 93 GLU A N 1
ATOM 659 C CA . GLU A 1 93 ? -13.302 7.290 23.809 1.00 67.12 93 GLU A CA 1
ATOM 660 C C . GLU A 1 93 ? -14.209 8.214 24.628 1.00 67.12 93 GLU A C 1
ATOM 662 O O . GLU A 1 93 ? -14.825 7.767 25.596 1.00 67.12 93 GLU A O 1
ATOM 667 N N . VAL A 1 94 ? -14.379 9.475 24.218 1.00 65.06 94 VAL A N 1
ATOM 668 C CA . VAL A 1 94 ? -15.264 10.425 24.910 1.00 65.06 94 VAL A CA 1
ATOM 669 C C . VAL A 1 94 ? -16.715 9.940 24.899 1.00 65.06 94 VAL A C 1
ATOM 671 O O . VAL A 1 94 ? -17.388 10.012 25.926 1.00 65.06 94 VAL A O 1
ATOM 674 N N . VAL A 1 95 ? -17.208 9.400 23.781 1.00 68.25 95 VAL A N 1
ATOM 675 C CA . VAL A 1 95 ? -18.569 8.844 23.699 1.00 68.25 95 VAL A CA 1
ATOM 676 C C . VAL A 1 95 ? -18.723 7.633 24.617 1.00 68.25 95 VAL A C 1
ATOM 678 O O . VAL A 1 95 ? -19.709 7.559 25.346 1.00 68.25 95 VAL A O 1
ATOM 681 N N . VAL A 1 96 ? -17.756 6.712 24.639 1.00 64.31 96 VAL A N 1
ATOM 682 C CA . VAL A 1 96 ? -17.775 5.542 25.530 1.00 64.31 96 VAL A CA 1
ATOM 683 C C . VAL A 1 96 ? -17.778 5.985 26.993 1.00 64.31 96 VAL A C 1
ATOM 685 O O . VAL A 1 96 ? -18.613 5.512 27.760 1.00 64.31 96 VAL A O 1
ATOM 688 N N . VAL A 1 97 ? -16.934 6.947 27.375 1.00 62.91 97 VAL A N 1
ATOM 689 C CA . VAL A 1 97 ? -16.910 7.506 28.737 1.00 62.91 97 VAL A CA 1
ATOM 690 C C . VAL A 1 97 ? -18.252 8.149 29.089 1.00 62.91 97 VAL A C 1
ATOM 692 O O . VAL A 1 97 ? -18.800 7.871 30.153 1.00 62.91 97 VAL A O 1
ATOM 695 N N . VAL A 1 98 ? -18.832 8.959 28.199 1.00 68.25 98 VAL A N 1
ATOM 696 C CA . VAL A 1 98 ? -20.144 9.588 28.424 1.00 68.25 98 VAL A CA 1
ATOM 697 C C . VAL A 1 98 ? -21.241 8.537 28.579 1.00 68.25 98 VAL A C 1
ATOM 699 O O . VAL A 1 98 ? -22.052 8.640 29.495 1.00 68.25 98 VAL A O 1
ATOM 702 N N . VAL A 1 99 ? -21.263 7.506 27.733 1.00 65.88 99 VAL A N 1
ATOM 703 C CA . VAL A 1 99 ? -22.243 6.414 27.822 1.00 65.88 99 VAL A CA 1
ATOM 704 C C . VAL A 1 99 ? -22.092 5.663 29.142 1.00 65.88 99 VAL A C 1
ATOM 706 O O . VAL A 1 99 ? -23.091 5.447 29.825 1.00 65.88 99 VAL A O 1
ATOM 709 N N . VAL A 1 100 ? -20.867 5.325 29.547 1.00 63.16 100 VAL A N 1
ATOM 710 C CA . VAL A 1 100 ? -20.597 4.670 30.835 1.00 63.16 100 VAL A CA 1
ATOM 711 C C . VAL A 1 100 ? -21.076 5.544 31.996 1.00 63.16 100 VAL A C 1
ATOM 713 O O . VAL A 1 100 ? -21.786 5.053 32.871 1.00 63.16 100 VAL A O 1
ATOM 716 N N . VAL A 1 101 ? -20.786 6.848 31.983 1.00 65.44 101 VAL A N 1
ATOM 717 C CA . VAL A 1 101 ? -21.250 7.789 33.016 1.00 65.44 101 VAL A CA 1
ATOM 718 C C . VAL A 1 101 ? -22.778 7.863 33.057 1.00 65.44 101 VAL A C 1
ATOM 720 O O . VAL A 1 101 ? -23.362 7.785 34.135 1.00 65.44 101 VAL A O 1
ATOM 723 N N . VAL A 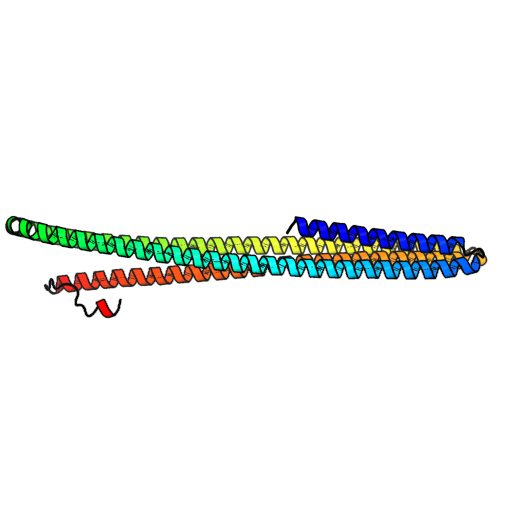1 102 ? -23.447 7.961 31.905 1.00 69.44 102 VAL A N 1
ATOM 724 C CA . VAL A 1 102 ? -24.917 7.980 31.828 1.00 69.44 102 VAL A CA 1
ATOM 725 C C . VAL A 1 102 ? -25.506 6.688 32.386 1.00 69.44 102 VAL A C 1
ATOM 727 O O . VAL A 1 102 ? -26.440 6.745 33.182 1.00 69.44 102 VAL A O 1
ATOM 730 N N . VAL A 1 103 ? -24.949 5.529 32.029 1.00 62.47 103 VAL A N 1
ATOM 731 C CA . VAL A 1 103 ? -25.396 4.231 32.550 1.00 62.47 103 VAL A CA 1
ATOM 732 C C . VAL A 1 103 ? -25.225 4.171 34.068 1.00 62.47 103 VAL A C 1
ATOM 734 O O . VAL A 1 103 ? -26.170 3.804 34.762 1.00 62.47 103 VAL A O 1
ATOM 737 N N . VAL A 1 104 ? -24.079 4.598 34.604 1.00 60.94 104 VAL A N 1
ATOM 738 C CA . VAL A 1 104 ? -23.833 4.639 36.056 1.00 60.94 104 VAL A CA 1
ATOM 739 C C . VAL A 1 104 ? -24.830 5.561 36.766 1.00 60.94 104 VAL A C 1
ATOM 741 O O . VAL A 1 104 ? -25.388 5.179 37.794 1.00 60.94 104 VAL A O 1
ATOM 744 N N . VAL A 1 105 ? -25.118 6.743 36.211 1.00 67.25 105 VAL A N 1
ATOM 745 C CA . VAL A 1 105 ? -26.104 7.682 36.774 1.00 67.25 105 VAL A CA 1
ATOM 746 C C . VAL A 1 105 ? -27.513 7.087 36.748 1.00 67.25 105 VAL A C 1
ATOM 748 O O . VAL A 1 105 ? -28.226 7.166 37.746 1.00 67.25 105 VAL A O 1
ATOM 751 N N . VAL A 1 106 ? -27.917 6.456 35.643 1.00 73.31 106 VAL A N 1
ATOM 752 C CA . VAL A 1 106 ? -29.227 5.798 35.530 1.00 73.31 106 VAL A CA 1
ATOM 753 C C . VAL A 1 106 ? -29.349 4.661 36.541 1.00 73.31 106 VAL A C 1
ATOM 755 O O . VAL A 1 106 ? -30.349 4.592 37.252 1.00 73.31 106 VAL A O 1
ATOM 758 N N . VAL A 1 107 ? -28.326 3.812 36.665 1.00 68.50 107 VAL A N 1
ATOM 759 C CA . VAL A 1 107 ? -28.294 2.731 37.660 1.00 68.50 107 VAL A CA 1
ATOM 760 C C . VAL A 1 107 ? -28.392 3.302 39.073 1.00 68.50 107 VAL A C 1
ATOM 762 O O . VAL A 1 107 ? -29.204 2.823 39.858 1.00 68.50 107 VAL A O 1
ATOM 765 N N . ALA A 1 108 ? -27.654 4.366 39.393 1.00 65.69 108 ALA A N 1
ATOM 766 C CA . ALA A 1 108 ? -27.732 5.018 40.698 1.00 65.69 108 ALA A CA 1
ATOM 767 C C . ALA A 1 108 ? -29.139 5.572 40.994 1.00 65.69 108 ALA A C 1
ATOM 769 O O . ALA A 1 108 ? -29.658 5.369 42.090 1.00 65.69 108 ALA A O 1
ATOM 770 N N . VAL A 1 109 ? -29.796 6.217 40.023 1.00 76.31 109 VAL A N 1
ATOM 771 C CA . VAL A 1 109 ? -31.180 6.709 40.167 1.00 76.31 109 VAL A CA 1
ATOM 772 C C . VAL A 1 109 ? -32.156 5.553 40.376 1.00 76.31 109 VAL A C 1
ATOM 774 O O . VAL A 1 109 ? -33.008 5.633 41.258 1.00 76.31 109 VAL A O 1
ATOM 777 N N . VAL A 1 110 ? -32.023 4.465 39.613 1.00 69.44 110 VAL A N 1
ATOM 778 C CA . VAL A 1 110 ? -32.850 3.262 39.781 1.00 69.44 110 VAL A CA 1
ATOM 779 C C . VAL A 1 110 ? -32.654 2.677 41.175 1.00 69.44 110 VAL A C 1
ATOM 781 O O . VAL A 1 110 ? -33.642 2.403 41.845 1.00 69.44 110 VAL A O 1
ATOM 784 N N . VAL A 1 111 ? -31.414 2.558 41.651 1.00 63.50 111 VAL A N 1
ATOM 785 C CA . VAL A 1 111 ? -31.112 2.084 43.009 1.00 63.50 111 VAL A CA 1
ATOM 786 C C . VAL A 1 111 ? -31.760 2.989 44.058 1.00 63.50 111 VAL A C 1
ATOM 788 O O . VAL A 1 111 ? -32.393 2.482 44.974 1.00 63.50 111 VAL A O 1
ATOM 791 N N . VAL A 1 112 ? -31.694 4.315 43.915 1.00 64.81 112 VAL A N 1
ATOM 792 C CA . VAL A 1 112 ? -32.355 5.248 44.846 1.00 64.81 112 VAL A CA 1
ATOM 793 C C . VAL A 1 112 ? -33.873 5.068 44.839 1.00 64.81 112 VAL A C 1
ATOM 795 O O . VAL A 1 112 ? -34.485 5.016 45.902 1.00 64.81 112 VAL A O 1
ATOM 798 N N . VAL A 1 113 ? -34.495 4.943 43.666 1.00 69.31 113 VAL A N 1
ATOM 799 C CA . VAL A 1 113 ? -35.943 4.715 43.548 1.00 69.31 113 VAL A CA 1
ATOM 800 C C . VAL A 1 113 ? -36.334 3.378 44.170 1.00 69.31 113 VAL A C 1
ATOM 802 O O . VAL A 1 113 ? -37.301 3.326 44.925 1.00 69.31 113 VAL A O 1
ATOM 805 N N . VAL A 1 114 ? -35.569 2.318 43.901 1.00 67.44 114 VAL A N 1
ATOM 806 C CA . VAL A 1 114 ? -35.766 0.995 44.500 1.00 67.44 114 VAL A CA 1
ATOM 807 C C . VAL A 1 114 ? -35.658 1.089 46.017 1.00 67.44 114 VAL A C 1
ATOM 809 O O . VAL A 1 114 ? -36.587 0.664 46.686 1.00 67.44 114 VAL A O 1
ATOM 812 N N . VAL A 1 115 ? -34.640 1.757 46.566 1.00 64.12 115 VAL A N 1
ATOM 813 C CA . VAL A 1 115 ? -34.490 1.962 48.017 1.00 64.12 115 VAL A CA 1
ATOM 814 C C . VAL A 1 115 ? -35.677 2.734 48.606 1.00 64.12 115 VAL A C 1
ATOM 816 O O . VAL A 1 115 ? -36.189 2.374 49.663 1.00 64.12 115 VAL A O 1
ATOM 819 N N . VAL A 1 116 ? -36.165 3.780 47.935 1.00 68.62 116 VAL A N 1
ATOM 820 C CA . VAL A 1 116 ? -37.331 4.552 48.402 1.00 68.62 116 VAL A CA 1
ATOM 821 C C . VAL A 1 116 ? -38.600 3.693 48.398 1.00 68.62 116 VAL A C 1
ATOM 823 O O . VAL A 1 116 ? -39.374 3.740 49.353 1.00 68.62 116 VAL A O 1
ATOM 826 N N . VAL A 1 117 ? -38.807 2.886 47.356 1.00 74.12 117 VAL A N 1
ATOM 827 C CA . VAL A 1 117 ? -39.938 1.951 47.264 1.00 74.12 117 VAL A CA 1
ATOM 828 C C . VAL A 1 117 ? -39.812 0.849 48.314 1.00 74.12 117 VAL A C 1
ATOM 830 O O . VAL A 1 117 ? -40.783 0.551 49.006 1.00 74.12 117 VAL A O 1
ATOM 833 N N . GLU A 1 118 ? -38.619 0.292 48.495 1.00 65.62 118 GLU A N 1
ATOM 834 C CA . GLU A 1 118 ? -38.310 -0.707 49.513 1.00 65.62 118 GLU A CA 1
ATOM 835 C C . GLU A 1 118 ? -38.626 -0.182 50.911 1.00 65.62 118 GLU A C 1
ATOM 837 O O . GLU A 1 118 ? -39.281 -0.883 51.668 1.00 65.62 118 GLU A O 1
ATOM 842 N N . VAL A 1 119 ? -38.288 1.065 51.250 1.00 60.16 119 VAL A N 1
ATOM 843 C CA . VAL A 1 119 ? -38.634 1.658 52.556 1.00 60.16 119 VAL A CA 1
ATOM 844 C C . VAL A 1 119 ? -40.153 1.705 52.783 1.00 60.16 119 VAL A C 1
ATOM 846 O O . VAL A 1 119 ? -40.617 1.435 53.892 1.00 60.16 119 VAL A O 1
ATOM 849 N N . VAL A 1 120 ? -40.949 1.982 51.744 1.00 62.22 120 VAL A N 1
ATOM 850 C CA . VAL A 1 120 ? -42.423 1.965 51.823 1.00 62.22 120 VAL A CA 1
ATOM 851 C C . VAL A 1 120 ? -42.953 0.533 51.973 1.00 62.22 120 VAL A C 1
ATOM 853 O O . VAL A 1 120 ? -43.882 0.285 52.744 1.00 62.22 120 VAL A O 1
ATOM 856 N N . VAL A 1 121 ? -42.335 -0.427 51.283 1.00 59.38 121 VAL A N 1
ATOM 857 C CA . VAL A 1 121 ? -42.686 -1.853 51.342 1.00 59.38 121 VAL A CA 1
ATOM 858 C C . VAL A 1 121 ? -42.282 -2.477 52.682 1.00 59.38 121 VAL A C 1
ATOM 860 O O . VAL A 1 121 ? -43.043 -3.266 53.231 1.00 59.38 121 VAL A O 1
ATOM 863 N N . VAL A 1 122 ? -41.157 -2.076 53.277 1.00 53.69 122 VAL A N 1
ATOM 864 C CA . VAL A 1 122 ? -40.667 -2.555 54.582 1.00 53.69 122 VAL A CA 1
ATOM 865 C C . VAL A 1 122 ? -41.705 -2.316 55.677 1.00 53.69 122 VAL A C 1
ATOM 867 O O . VAL A 1 122 ? -41.954 -3.209 56.484 1.00 53.69 122 VAL A O 1
ATOM 870 N N . VAL A 1 123 ? -42.391 -1.170 55.664 1.00 58.50 123 VAL A N 1
ATOM 871 C CA . VAL A 1 123 ? -43.467 -0.874 56.626 1.00 58.50 123 VAL A CA 1
ATOM 872 C C . VAL A 1 123 ? -44.647 -1.843 56.476 1.00 58.50 123 VAL A C 1
ATOM 874 O O . VAL A 1 123 ? -45.210 -2.284 57.477 1.00 58.50 123 VAL A O 1
ATOM 877 N N . ALA A 1 124 ? -44.994 -2.233 55.248 1.00 57.50 124 ALA A N 1
ATOM 878 C CA . ALA A 1 124 ? -46.036 -3.228 54.988 1.00 57.50 124 ALA A CA 1
ATOM 879 C C . ALA A 1 124 ? -45.582 -4.664 55.324 1.00 57.50 124 ALA A C 1
ATOM 881 O O . ALA A 1 124 ? -46.376 -5.488 55.781 1.00 57.50 124 ALA A O 1
ATOM 882 N N . VAL A 1 125 ? -44.294 -4.959 55.142 1.00 55.94 125 VAL A N 1
ATOM 883 C CA . VAL A 1 125 ? -43.694 -6.284 55.332 1.00 55.94 125 VAL A CA 1
ATOM 884 C C . VAL A 1 125 ? -43.558 -6.652 56.803 1.00 55.94 125 VAL A C 1
ATOM 886 O O . VAL A 1 125 ? -43.735 -7.821 57.118 1.00 55.94 125 VAL A O 1
ATOM 889 N N . VAL A 1 126 ? -43.364 -5.705 57.729 1.00 53.66 126 VAL A N 1
ATOM 890 C CA . VAL A 1 126 ? -43.268 -5.994 59.181 1.00 53.66 126 VAL A CA 1
ATOM 891 C C . VAL A 1 126 ? -44.453 -6.820 59.716 1.00 53.66 126 VAL A C 1
ATOM 893 O O . VAL A 1 126 ? -44.286 -7.626 60.627 1.00 53.66 126 VAL A O 1
ATOM 896 N N . VAL A 1 127 ? -45.641 -6.694 59.122 1.00 53.22 127 VAL A N 1
ATOM 897 C CA . VAL A 1 127 ? -46.832 -7.488 59.488 1.00 53.22 127 VAL A CA 1
ATOM 898 C C . VAL A 1 127 ? -46.780 -8.914 58.916 1.00 53.22 127 VAL A C 1
ATOM 900 O O . VAL A 1 127 ? -47.288 -9.862 59.507 1.00 53.22 127 VAL A O 1
ATOM 903 N N . VAL A 1 128 ? -46.115 -9.079 57.778 1.00 49.28 128 VAL A N 1
ATOM 904 C CA . VAL A 1 128 ? -45.914 -10.346 57.067 1.00 49.28 128 VAL A CA 1
ATOM 905 C C . VAL A 1 128 ? -44.694 -11.112 57.626 1.00 49.28 128 VAL A C 1
ATOM 907 O O . VAL A 1 128 ? -44.648 -12.341 57.556 1.00 49.28 128 VAL A O 1
ATOM 910 N N . VAL A 1 129 ? -43.757 -10.407 58.281 1.00 50.41 129 VAL A N 1
ATOM 911 C CA . VAL A 1 129 ? -42.488 -10.906 58.853 1.00 50.41 129 VAL A CA 1
ATOM 912 C C . VAL A 1 129 ? -42.662 -12.125 59.753 1.00 50.41 129 VAL A C 1
ATOM 914 O O . VAL A 1 129 ? -41.830 -13.021 59.695 1.00 50.41 129 VAL A O 1
ATOM 917 N N . VAL A 1 130 ? -43.737 -12.224 60.537 1.00 51.56 130 VAL A N 1
ATOM 918 C CA . VAL A 1 130 ? -43.911 -13.333 61.496 1.00 51.56 130 VAL A CA 1
ATOM 919 C C . VAL A 1 130 ? -44.118 -14.682 60.800 1.00 51.56 130 VAL A C 1
ATOM 921 O O . VAL A 1 130 ? -43.579 -15.694 61.237 1.00 51.56 130 VAL A O 1
ATOM 924 N N . VAL A 1 131 ? -44.862 -14.707 59.694 1.00 53.56 131 VAL A N 1
ATOM 925 C CA . VAL A 1 131 ? -45.074 -15.928 58.890 1.00 53.56 131 VAL A CA 1
ATOM 926 C C . VAL A 1 131 ? -43.848 -16.215 58.020 1.00 53.56 131 VAL A C 1
ATOM 928 O O . VAL A 1 131 ? -43.537 -17.358 57.692 1.00 53.56 131 VAL A O 1
ATOM 931 N N . VAL A 1 132 ? -43.124 -15.156 57.683 1.00 50.69 132 VAL A N 1
ATOM 932 C CA . VAL A 1 132 ? -41.988 -15.172 56.778 1.00 50.69 132 VAL A CA 1
ATOM 933 C C . VAL A 1 132 ? -40.710 -15.666 57.453 1.00 50.69 132 VAL A C 1
ATOM 935 O O . VAL A 1 132 ? -39.926 -16.281 56.752 1.00 50.69 132 VAL A O 1
ATOM 938 N N . VAL A 1 133 ? -40.520 -15.566 58.778 1.00 53.62 133 VAL A N 1
ATOM 939 C CA . VAL A 1 133 ? -39.281 -16.042 59.451 1.00 53.62 133 VAL A CA 1
ATOM 940 C C . VAL A 1 133 ? -38.926 -17.500 59.110 1.00 53.62 133 VAL A C 1
ATOM 942 O O . VAL A 1 133 ? -37.768 -17.810 58.853 1.00 53.62 133 VAL A O 1
ATOM 945 N N . VAL A 1 134 ? -39.919 -18.391 59.037 1.00 53.12 134 VAL A N 1
ATOM 946 C CA . VAL A 1 134 ? -39.696 -19.822 58.745 1.00 53.12 134 VAL A CA 1
ATOM 947 C C . VAL A 1 134 ? -39.406 -20.069 57.257 1.00 53.12 134 VAL A C 1
ATOM 949 O O . VAL A 1 134 ? -38.648 -20.966 56.900 1.00 53.12 134 VAL A O 1
ATOM 952 N N . VAL A 1 135 ? -39.981 -19.255 56.371 1.00 55.44 135 VAL A N 1
ATOM 953 C CA . VAL A 1 135 ? -39.712 -19.307 54.926 1.00 55.44 135 VAL A CA 1
ATOM 954 C C . VAL A 1 135 ? -38.368 -18.629 54.610 1.00 55.44 135 VAL A C 1
ATOM 956 O O . VAL A 1 135 ? -37.658 -19.073 53.715 1.00 55.44 135 VAL A O 1
ATOM 959 N N . VAL A 1 136 ? -37.972 -17.617 55.391 1.00 58.12 136 VAL A N 1
ATOM 960 C CA . VAL A 1 136 ? -36.719 -16.851 55.275 1.00 58.12 136 VAL A CA 1
ATOM 961 C C . VAL A 1 136 ? -35.505 -17.735 55.459 1.00 58.12 136 VAL A C 1
ATOM 963 O O . VAL A 1 136 ? -34.561 -17.585 54.704 1.00 58.12 136 VAL A O 1
ATOM 966 N N . GLU A 1 137 ? -35.503 -18.686 56.388 1.00 61.41 137 GLU A N 1
ATOM 967 C CA . GLU A 1 137 ? -34.323 -19.544 56.562 1.00 61.41 137 GLU A CA 1
ATOM 968 C C . GLU A 1 137 ? -34.029 -20.387 55.309 1.00 61.41 137 GLU A C 1
ATOM 970 O O . GLU A 1 137 ? -32.875 -20.510 54.897 1.00 61.41 137 GLU A O 1
ATOM 975 N N . VAL A 1 138 ? -35.068 -20.905 54.646 1.00 59.84 138 VAL A N 1
ATOM 976 C CA . VAL A 1 138 ? -34.920 -21.657 53.388 1.00 59.84 138 VAL A CA 1
ATOM 977 C C . VAL A 1 138 ? -34.604 -20.716 52.222 1.00 59.84 138 VAL A C 1
ATOM 979 O O . VAL A 1 138 ? -33.750 -21.028 51.393 1.00 59.84 138 VAL A O 1
ATOM 982 N N . VAL A 1 139 ? -35.248 -19.548 52.175 1.00 62.06 139 VAL A N 1
ATOM 983 C CA . VAL A 1 139 ? -35.019 -18.533 51.141 1.00 62.06 139 VAL A CA 1
ATOM 984 C C . VAL A 1 139 ? -33.603 -17.964 51.225 1.00 62.06 139 VAL A C 1
ATOM 986 O O . VAL A 1 139 ? -32.984 -17.830 50.186 1.00 62.06 139 VAL A O 1
ATOM 989 N N . VAL A 1 140 ? -33.019 -17.769 52.409 1.00 63.34 140 VAL A N 1
ATOM 990 C CA . VAL A 1 140 ? -31.640 -17.270 52.579 1.00 63.34 140 VAL A CA 1
ATOM 991 C C . VAL A 1 140 ? -30.612 -18.260 52.032 1.00 63.34 140 VAL A C 1
ATOM 993 O O . VAL A 1 140 ? -29.652 -17.854 51.382 1.00 63.34 140 VAL A O 1
ATOM 996 N N . VAL A 1 141 ? -30.802 -19.570 52.233 1.00 64.81 141 VAL A N 1
ATOM 997 C CA . VAL A 1 141 ? -29.904 -20.578 51.637 1.00 64.81 141 VAL A CA 1
ATOM 998 C C . VAL A 1 141 ? -30.020 -20.558 50.112 1.00 64.81 141 VAL A C 1
ATOM 1000 O O . VAL A 1 141 ? -29.005 -20.592 49.417 1.00 64.81 141 VAL A O 1
ATOM 1003 N N . VAL A 1 142 ? -31.241 -20.455 49.581 1.00 72.25 142 VAL A N 1
ATOM 1004 C CA . VAL A 1 142 ? -31.482 -20.366 48.134 1.00 72.25 142 VAL A CA 1
ATOM 1005 C C . VAL A 1 142 ? -30.936 -19.055 47.557 1.00 72.25 142 VAL A C 1
ATOM 1007 O O . VAL A 1 142 ? -30.281 -19.085 46.524 1.00 72.25 142 VAL A O 1
ATOM 1010 N N . GLU A 1 143 ? -31.115 -17.923 48.229 1.00 68.81 143 GLU A N 1
ATOM 1011 C CA . GLU A 1 143 ? -30.600 -16.608 47.840 1.00 68.81 143 GLU A CA 1
ATOM 1012 C C . GLU A 1 143 ? -29.074 -16.587 47.827 1.00 68.81 143 GLU A C 1
ATOM 1014 O O . GLU A 1 143 ? -28.489 -16.128 46.853 1.00 68.81 143 GLU A O 1
ATOM 1019 N N . VAL A 1 144 ? -28.407 -17.146 48.843 1.00 67.31 144 VAL A N 1
ATOM 1020 C CA . VAL A 1 144 ? -26.939 -17.252 48.858 1.00 67.31 144 VAL A CA 1
ATOM 1021 C C . VAL A 1 144 ? -26.447 -18.109 47.691 1.00 67.31 144 VAL A C 1
ATOM 1023 O O . VAL A 1 144 ? -25.493 -17.725 47.018 1.00 67.31 144 VAL A O 1
ATOM 1026 N N . VAL A 1 145 ? -27.111 -19.231 47.392 1.00 73.25 145 VAL A N 1
ATOM 1027 C CA . VAL A 1 145 ? -26.768 -20.062 46.226 1.00 73.25 145 VAL A CA 1
ATOM 1028 C C . VAL A 1 145 ? -26.999 -19.298 44.920 1.00 73.25 145 VAL A C 1
ATOM 1030 O O . VAL A 1 145 ? -26.134 -19.326 44.049 1.00 73.25 145 VAL A O 1
ATOM 1033 N N . VAL A 1 146 ? -28.111 -18.573 44.781 1.00 72.25 146 VAL A N 1
ATOM 1034 C CA . VAL A 1 146 ? -28.417 -17.769 43.588 1.00 72.25 146 VAL A CA 1
ATOM 1035 C C . VAL A 1 146 ? -27.408 -16.635 43.414 1.00 72.25 146 VAL A C 1
ATOM 1037 O O . VAL A 1 146 ? -26.917 -16.450 42.308 1.00 72.25 146 VAL A O 1
ATOM 1040 N N . VAL A 1 147 ? -27.022 -15.926 44.477 1.00 67.50 147 VAL A N 1
ATOM 1041 C CA . VAL A 1 147 ? -25.999 -14.869 44.424 1.00 67.50 147 VAL A CA 1
ATOM 1042 C C . VAL A 1 147 ? -24.647 -15.447 44.022 1.00 67.50 147 VAL A C 1
ATOM 1044 O O . VAL A 1 147 ? -23.996 -14.900 43.138 1.00 67.50 147 VAL A O 1
ATOM 1047 N N . VAL A 1 148 ? -24.238 -16.578 44.604 1.00 74.44 148 VAL A N 1
ATOM 1048 C CA . VAL A 1 148 ? -22.988 -17.250 44.219 1.00 74.44 148 VAL A CA 1
ATOM 1049 C C . VAL A 1 148 ? -23.034 -17.668 42.749 1.00 74.44 148 VAL A C 1
ATOM 1051 O O . VAL A 1 148 ? -22.080 -17.414 42.020 1.00 74.44 148 VAL A O 1
ATOM 1054 N N . VAL A 1 149 ? -24.143 -18.245 42.281 1.00 76.88 149 VAL A N 1
ATOM 1055 C CA . VAL A 1 149 ? -24.314 -18.630 40.873 1.00 76.88 149 VAL A CA 1
ATOM 1056 C C . VAL A 1 149 ? -24.288 -17.407 39.956 1.00 76.88 149 VAL A C 1
ATOM 1058 O O . VAL A 1 149 ? -23.592 -17.437 38.949 1.00 76.88 149 VAL A O 1
ATOM 1061 N N . VAL A 1 150 ? -24.980 -16.318 40.297 1.00 73.06 150 VAL A N 1
ATOM 1062 C CA . VAL A 1 150 ? -24.988 -15.078 39.505 1.00 73.06 150 VAL A CA 1
ATOM 1063 C C . VAL A 1 150 ? -23.590 -14.467 39.440 1.00 73.06 150 VAL A C 1
ATOM 1065 O O . VAL A 1 150 ? -23.148 -14.113 38.355 1.00 73.06 150 VAL A O 1
ATOM 1068 N N . VAL A 1 151 ? -22.857 -14.409 40.554 1.00 73.00 151 VAL A N 1
ATOM 1069 C CA . VAL A 1 151 ? -21.472 -13.911 40.580 1.00 73.00 151 VAL A CA 1
ATOM 1070 C C . VAL A 1 151 ? -20.564 -14.786 39.719 1.00 73.00 151 VAL A C 1
ATOM 1072 O O . VAL A 1 151 ? -19.802 -14.261 38.914 1.00 73.00 151 VAL A O 1
ATOM 1075 N N . VAL A 1 152 ? -20.673 -16.113 39.825 1.00 77.88 152 VAL A N 1
ATOM 1076 C CA . VAL A 1 152 ? -19.906 -17.036 38.976 1.00 77.88 152 VAL A CA 1
ATOM 1077 C C . VAL A 1 152 ? -20.250 -16.830 37.501 1.00 77.88 152 VAL A C 1
ATOM 1079 O O . VAL A 1 152 ? -19.344 -16.768 36.678 1.00 77.88 152 VAL A O 1
ATOM 1082 N N . VAL A 1 153 ? -21.529 -16.680 37.151 1.00 77.50 153 VAL A N 1
ATOM 1083 C CA . VAL A 1 153 ? -21.958 -16.434 35.767 1.00 77.50 153 VAL A CA 1
ATOM 1084 C C . VAL A 1 153 ? -21.427 -15.097 35.253 1.00 77.50 153 VAL A C 1
ATOM 1086 O O . VAL A 1 153 ? -20.906 -15.065 34.145 1.00 77.50 153 VAL A O 1
ATOM 1089 N N . VAL A 1 154 ? -21.498 -14.020 36.038 1.00 73.81 154 VAL A N 1
ATOM 1090 C CA . VAL A 1 154 ? -20.968 -12.700 35.653 1.00 73.81 154 VAL A CA 1
ATOM 1091 C C . VAL A 1 154 ? -19.461 -12.774 35.415 1.00 73.81 154 VAL A C 1
ATOM 1093 O O . VAL A 1 154 ? -19.013 -12.396 34.339 1.00 73.81 154 VAL A O 1
ATOM 1096 N N . VAL A 1 155 ? -18.700 -13.373 36.337 1.00 75.69 155 VAL A N 1
ATOM 1097 C CA . VAL A 1 155 ? -17.246 -13.544 36.183 1.00 75.69 155 VAL A CA 1
ATOM 1098 C C . VAL A 1 155 ? -16.915 -14.405 34.961 1.00 75.69 155 VAL A C 1
ATOM 1100 O O . VAL A 1 155 ? -16.005 -14.082 34.203 1.00 75.69 155 VAL A O 1
ATOM 1103 N N . VAL A 1 156 ? -17.654 -15.493 34.725 1.00 79.31 156 VAL A N 1
ATOM 1104 C CA . VAL A 1 156 ? -17.457 -16.343 33.539 1.00 79.31 156 VAL A CA 1
ATOM 1105 C C . VAL A 1 156 ? -17.753 -15.566 32.257 1.00 79.31 156 VAL A C 1
ATOM 1107 O O . VAL A 1 156 ? -16.978 -15.658 31.310 1.00 79.31 156 VAL A O 1
ATOM 1110 N N . VAL A 1 157 ? -18.832 -14.784 32.216 1.00 82.12 157 VAL A N 1
ATOM 1111 C CA . VAL A 1 157 ? -19.178 -13.951 31.057 1.00 82.12 157 VAL A CA 1
ATOM 1112 C C . VAL A 1 157 ? -18.109 -12.885 30.816 1.00 82.12 157 VAL A C 1
ATOM 1114 O O . VAL A 1 157 ? -17.662 -12.743 29.683 1.00 82.12 157 VAL A O 1
ATOM 1117 N N . GLU A 1 158 ? -17.636 -12.193 31.851 1.00 76.12 158 GLU A N 1
ATOM 1118 C CA . GLU A 1 158 ? -16.555 -11.204 31.749 1.00 76.12 158 GLU A CA 1
ATOM 1119 C C . GLU A 1 158 ? -15.260 -11.833 31.219 1.00 76.12 158 GLU A C 1
ATOM 1121 O O . GLU A 1 158 ? -14.666 -11.318 30.272 1.00 76.12 158 GLU A O 1
ATOM 1126 N N . VAL A 1 159 ? -14.856 -12.992 31.753 1.00 77.12 159 VAL A N 1
ATOM 1127 C CA . VAL A 1 159 ? -13.677 -13.731 31.274 1.00 77.12 159 VAL A CA 1
ATOM 1128 C C . VAL A 1 159 ? -13.849 -14.158 29.815 1.00 77.12 159 VAL A C 1
ATOM 1130 O O . VAL A 1 159 ? -12.920 -14.005 29.025 1.00 77.12 159 VAL A O 1
ATOM 1133 N N . VAL A 1 160 ? -15.027 -14.651 29.421 1.00 80.88 160 VAL A N 1
ATOM 1134 C CA . VAL A 1 160 ? -15.309 -15.021 28.025 1.00 80.88 160 VAL A CA 1
ATOM 1135 C C . VAL A 1 160 ? -15.237 -13.798 27.112 1.00 80.88 160 VAL A C 1
ATOM 1137 O O . VAL A 1 160 ? -14.632 -13.889 26.048 1.00 80.88 160 VAL A O 1
ATOM 1140 N N . VAL A 1 161 ? -15.785 -12.651 27.518 1.00 77.19 161 VAL A N 1
ATOM 1141 C CA . VAL A 1 161 ? -15.710 -11.403 26.743 1.00 77.19 161 VAL A CA 1
ATOM 1142 C C . VAL A 1 161 ? -14.258 -10.959 26.573 1.00 77.19 161 VAL A C 1
ATOM 1144 O O . VAL A 1 161 ? -13.850 -10.677 25.450 1.00 77.19 161 VAL A O 1
ATOM 1147 N N . VAL A 1 162 ? -13.450 -10.975 27.637 1.00 76.88 162 VAL A N 1
ATOM 1148 C CA . VAL A 1 162 ? -12.016 -10.646 27.562 1.00 76.88 162 VAL A CA 1
ATOM 1149 C C . VAL A 1 162 ? -11.283 -11.596 26.615 1.00 76.88 162 VAL A C 1
ATOM 1151 O O . VAL A 1 162 ? -10.546 -11.145 25.742 1.00 76.88 162 VAL A O 1
ATOM 1154 N N . VAL A 1 163 ? -11.517 -12.907 26.727 1.00 82.38 163 VAL A N 1
ATOM 1155 C CA . VAL A 1 163 ? -10.901 -13.906 25.841 1.00 82.38 163 VAL A CA 1
ATOM 1156 C C . VAL A 1 163 ? -11.316 -13.679 24.388 1.00 82.38 163 VAL A C 1
ATOM 1158 O O . VAL A 1 163 ? -10.460 -13.701 23.508 1.00 82.38 163 VAL A O 1
ATOM 1161 N N . VAL A 1 164 ? -12.597 -13.419 24.117 1.00 79.88 164 VAL A N 1
ATOM 1162 C CA . VAL A 1 164 ? -13.090 -13.132 22.762 1.00 79.88 164 VAL A CA 1
ATOM 1163 C C . VAL A 1 164 ? -12.452 -11.860 22.208 1.00 79.88 164 VAL A C 1
ATOM 1165 O O . VAL A 1 164 ? -11.987 -11.879 21.073 1.00 79.88 164 VAL A O 1
ATOM 1168 N N . VAL A 1 165 ? -12.363 -10.783 22.993 1.00 75.44 165 VAL A N 1
ATOM 1169 C CA . VAL A 1 165 ? -11.709 -9.531 22.577 1.00 75.44 165 VAL A CA 1
ATOM 1170 C C . VAL A 1 165 ? -10.237 -9.773 22.252 1.00 75.44 165 VAL A C 1
ATOM 1172 O O . VAL A 1 165 ? -9.778 -9.372 21.186 1.00 75.44 165 VAL A O 1
ATOM 1175 N N . VAL A 1 166 ? -9.508 -10.491 23.110 1.00 79.94 166 VAL A N 1
ATOM 1176 C CA . VAL A 1 166 ? -8.097 -10.830 22.872 1.00 79.94 166 VAL A CA 1
ATOM 1177 C C . VAL A 1 166 ? -7.943 -11.679 21.612 1.00 79.94 166 VAL A C 1
ATOM 1179 O O . VAL A 1 166 ? -7.089 -11.382 20.782 1.00 79.94 166 VAL A O 1
ATOM 1182 N N . VAL A 1 167 ? -8.780 -12.703 21.420 1.00 83.62 167 VAL A N 1
ATOM 1183 C CA . VAL A 1 167 ? -8.746 -13.548 20.218 1.00 83.62 167 VAL A CA 1
ATOM 1184 C C . VAL A 1 167 ? -9.033 -12.721 18.969 1.00 83.62 167 VAL A C 1
ATOM 1186 O O . VAL A 1 167 ? -8.291 -12.832 18.001 1.00 83.62 167 VAL A O 1
ATOM 1189 N N . VAL A 1 168 ? -10.055 -11.865 18.980 1.00 79.56 168 VAL A N 1
ATOM 1190 C CA . VAL A 1 168 ? -10.379 -10.989 17.845 1.00 79.56 168 VAL A CA 1
ATOM 1191 C C . VAL A 1 168 ? -9.215 -10.052 17.535 1.00 79.56 168 VAL A C 1
ATOM 1193 O O . VAL A 1 168 ? -8.817 -9.964 16.378 1.00 79.56 168 VAL A O 1
ATOM 1196 N N . VAL A 1 169 ? -8.616 -9.412 18.542 1.00 76.94 169 VAL A N 1
ATOM 1197 C CA . VAL A 1 169 ? -7.441 -8.544 18.363 1.00 76.94 169 VAL A CA 1
ATOM 1198 C C . VAL A 1 169 ? -6.277 -9.325 17.759 1.00 76.94 169 VAL A C 1
ATOM 1200 O O . VAL A 1 169 ? -5.696 -8.884 16.773 1.00 76.94 169 VAL A O 1
ATOM 1203 N N . VAL A 1 170 ? -5.971 -10.516 18.277 1.00 84.50 170 VAL A N 1
ATOM 1204 C CA . VAL A 1 170 ? -4.905 -11.374 17.737 1.00 84.50 170 VAL A CA 1
ATOM 1205 C C . VAL A 1 170 ? -5.198 -11.774 16.290 1.00 84.50 170 VAL A C 1
ATOM 1207 O O . VAL A 1 170 ? -4.310 -11.684 15.448 1.00 84.50 170 VAL A O 1
ATOM 1210 N N . VAL A 1 171 ? -6.432 -12.168 15.969 1.00 84.56 171 VAL A N 1
ATOM 1211 C CA . VAL A 1 171 ? -6.838 -12.527 14.601 1.00 84.56 171 VAL A CA 1
ATOM 1212 C C . VAL A 1 171 ? -6.698 -11.328 13.663 1.00 84.56 171 VAL A C 1
ATOM 1214 O O . VAL A 1 171 ? -6.143 -11.479 12.578 1.00 84.56 171 VAL A O 1
ATOM 1217 N N . VAL A 1 172 ? -7.131 -10.136 14.081 1.00 78.06 172 VAL A N 1
ATOM 1218 C CA . VAL A 1 172 ? -6.978 -8.894 13.307 1.00 78.06 172 VAL A CA 1
ATOM 1219 C C . VAL A 1 172 ? -5.501 -8.598 13.056 1.00 78.06 172 VAL A C 1
ATOM 1221 O O . VAL A 1 172 ? -5.120 -8.383 11.910 1.00 78.06 172 VAL A O 1
ATOM 1224 N N . VAL A 1 173 ? -4.653 -8.660 14.086 1.00 80.12 173 VAL A N 1
ATOM 1225 C CA . VAL A 1 173 ? -3.205 -8.443 13.944 1.00 80.12 173 VAL A CA 1
ATOM 1226 C C . VAL A 1 173 ? -2.588 -9.460 12.984 1.00 80.12 173 VAL A C 1
ATOM 1228 O O . VAL A 1 173 ? -1.822 -9.077 12.106 1.00 80.12 173 VAL A O 1
ATOM 1231 N N . VAL A 1 174 ? -2.947 -10.742 13.088 1.00 85.06 174 VAL A N 1
ATOM 1232 C CA . VAL A 1 174 ? -2.445 -11.791 12.186 1.00 85.06 174 VAL A CA 1
ATOM 1233 C C . VAL A 1 174 ? -2.868 -11.529 10.742 1.00 85.06 174 VAL A C 1
ATOM 1235 O O . VAL A 1 174 ? -2.022 -11.577 9.854 1.00 85.06 174 VAL A O 1
ATOM 1238 N N . VAL A 1 175 ? -4.142 -11.215 10.493 1.00 81.38 175 VAL A N 1
ATOM 1239 C CA . VAL A 1 175 ? -4.642 -10.893 9.145 1.00 81.38 175 VAL A CA 1
ATOM 1240 C C . VAL A 1 175 ? -3.895 -9.693 8.570 1.00 81.38 175 VAL A C 1
ATOM 1242 O O . VAL A 1 175 ? -3.412 -9.749 7.444 1.00 81.38 175 VAL A O 1
ATOM 1245 N N . VAL A 1 176 ? -3.746 -8.631 9.359 1.00 76.88 176 VAL A N 1
ATOM 1246 C CA . VAL A 1 176 ? -3.043 -7.411 8.960 1.00 76.88 176 VAL A CA 1
ATOM 1247 C C . VAL A 1 176 ? -1.573 -7.695 8.626 1.00 76.88 176 VAL A C 1
ATOM 1249 O O . VAL A 1 176 ? -1.083 -7.252 7.590 1.00 76.88 176 VAL A O 1
ATOM 1252 N N . VAL A 1 177 ? -0.879 -8.491 9.444 1.00 81.12 177 VAL A N 1
ATOM 1253 C CA . VAL A 1 177 ? 0.509 -8.902 9.182 1.00 81.12 177 VAL A CA 1
ATOM 1254 C C . VAL A 1 177 ? 0.611 -9.737 7.904 1.00 81.12 177 VAL A C 1
ATOM 1256 O O . VAL A 1 177 ? 1.507 -9.495 7.100 1.00 81.12 177 VAL A O 1
ATOM 1259 N N . VAL A 1 178 ? -0.304 -10.684 7.678 1.00 86.25 178 VAL A N 1
ATOM 1260 C CA . VAL A 1 178 ? -0.322 -11.506 6.455 1.00 86.25 178 VAL A CA 1
ATOM 1261 C C . VAL A 1 178 ? -0.510 -10.634 5.212 1.00 86.25 178 VAL A C 1
ATOM 1263 O O . VAL A 1 178 ? 0.241 -10.795 4.254 1.00 86.25 178 VAL A O 1
ATOM 1266 N N . VAL A 1 179 ? -1.436 -9.672 5.249 1.00 78.94 179 VAL A N 1
ATOM 1267 C CA . VAL A 1 179 ? -1.667 -8.726 4.144 1.00 78.94 179 VAL A CA 1
ATOM 1268 C C . VAL A 1 179 ? -0.424 -7.879 3.872 1.00 78.94 179 VAL A C 1
ATOM 1270 O O . VAL A 1 179 ? -0.031 -7.723 2.719 1.00 78.94 179 VAL A O 1
ATOM 1273 N N . VAL A 1 180 ? 0.244 -7.364 4.910 1.00 78.69 180 VAL A N 1
ATOM 1274 C CA . VAL A 1 180 ? 1.497 -6.611 4.735 1.00 78.69 180 VAL A CA 1
ATOM 1275 C C . VAL A 1 180 ? 2.571 -7.470 4.085 1.00 78.69 180 VAL A C 1
ATOM 1277 O O . VAL A 1 180 ? 3.223 -7.023 3.144 1.00 78.69 180 VAL A O 1
ATOM 1280 N N . VAL A 1 181 ? 2.756 -8.700 4.566 1.00 86.88 181 VAL A N 1
ATOM 1281 C CA . VAL A 1 181 ? 3.746 -9.622 4.003 1.00 86.88 181 VAL A CA 1
ATOM 1282 C C . VAL A 1 181 ? 3.426 -9.920 2.539 1.00 86.88 181 VAL A C 1
ATOM 1284 O O . VAL A 1 181 ? 4.326 -9.859 1.707 1.00 86.88 181 VAL A O 1
ATOM 1287 N N . GLU A 1 182 ? 2.163 -10.174 2.196 1.00 85.19 182 GLU A N 1
ATOM 1288 C CA . GLU A 1 182 ? 1.730 -10.390 0.813 1.00 85.19 182 GLU A CA 1
ATOM 1289 C C . GLU A 1 182 ? 2.050 -9.184 -0.082 1.00 85.19 182 GLU A C 1
ATOM 1291 O O . GLU A 1 182 ? 2.676 -9.350 -1.128 1.00 85.19 182 GLU A O 1
ATOM 1296 N N . VAL A 1 183 ? 1.712 -7.965 0.349 1.00 76.88 183 VAL A N 1
ATOM 1297 C CA . VAL A 1 183 ? 2.012 -6.728 -0.394 1.00 76.88 183 VAL A CA 1
ATOM 1298 C C . VAL A 1 183 ? 3.517 -6.555 -0.602 1.00 76.88 183 VAL A C 1
ATOM 1300 O O . VAL A 1 183 ? 3.953 -6.251 -1.713 1.00 76.88 183 VAL A O 1
ATOM 1303 N N . VAL A 1 184 ? 4.328 -6.793 0.434 1.00 79.50 184 VAL A N 1
ATOM 1304 C CA . VAL A 1 184 ? 5.794 -6.727 0.338 1.00 79.50 184 VAL A CA 1
ATOM 1305 C C . VAL A 1 184 ? 6.315 -7.751 -0.672 1.00 79.50 184 VAL A C 1
ATOM 1307 O O . VAL A 1 184 ? 7.147 -7.409 -1.508 1.00 79.50 184 VAL A O 1
ATOM 1310 N N . VAL A 1 185 ? 5.813 -8.989 -0.643 1.00 85.88 185 VAL A N 1
ATOM 1311 C CA . VAL A 1 185 ? 6.214 -10.045 -1.586 1.00 85.88 185 VAL A CA 1
ATOM 1312 C C . VAL A 1 185 ? 5.852 -9.664 -3.020 1.00 85.88 185 VAL A C 1
ATOM 1314 O O . VAL A 1 185 ? 6.705 -9.756 -3.901 1.00 85.88 185 VAL A O 1
ATOM 1317 N N . VAL A 1 186 ? 4.625 -9.195 -3.259 1.00 81.31 186 VAL A N 1
ATOM 1318 C CA . VAL A 1 186 ? 4.174 -8.741 -4.585 1.00 81.31 186 VAL A CA 1
ATOM 1319 C C . VAL A 1 186 ? 5.075 -7.625 -5.100 1.00 81.31 186 VAL A C 1
ATOM 1321 O O . VAL A 1 186 ? 5.533 -7.679 -6.239 1.00 81.31 186 VAL A O 1
ATOM 1324 N N . VAL A 1 187 ? 5.389 -6.646 -4.257 1.00 79.62 187 VAL A N 1
ATOM 1325 C CA . VAL A 1 187 ? 6.248 -5.525 -4.638 1.00 79.62 187 VAL A CA 1
ATOM 1326 C C . VAL A 1 187 ? 7.666 -5.985 -4.954 1.00 79.62 187 VAL A C 1
ATOM 1328 O O . VAL A 1 187 ? 8.212 -5.590 -5.981 1.00 79.62 187 VAL A O 1
ATOM 1331 N N . VAL A 1 188 ? 8.253 -6.860 -4.136 1.00 81.88 188 VAL A N 1
ATOM 1332 C CA . VAL A 1 188 ? 9.579 -7.426 -4.414 1.00 81.88 188 VAL A CA 1
ATOM 1333 C C . VAL A 1 188 ? 9.579 -8.169 -5.751 1.00 81.88 188 VAL A C 1
ATOM 1335 O O . VAL A 1 188 ? 10.497 -7.984 -6.546 1.00 81.88 188 VAL A O 1
ATOM 1338 N N . VAL A 1 189 ? 8.539 -8.957 -6.045 1.00 85.62 189 VAL A N 1
ATOM 1339 C CA . VAL A 1 189 ? 8.400 -9.650 -7.336 1.00 85.62 189 VAL A CA 1
ATOM 1340 C C . VAL A 1 189 ? 8.311 -8.652 -8.491 1.00 85.62 189 VAL A C 1
ATOM 1342 O O . VAL A 1 189 ? 9.023 -8.817 -9.479 1.00 85.62 189 VAL A O 1
ATOM 1345 N N . VAL A 1 190 ? 7.497 -7.601 -8.371 1.00 80.19 190 VAL A N 1
ATOM 1346 C CA . VAL A 1 190 ? 7.375 -6.550 -9.395 1.00 80.19 190 VAL A CA 1
ATOM 1347 C C . VAL A 1 190 ? 8.718 -5.863 -9.636 1.00 80.19 190 VAL A C 1
ATOM 1349 O O . VAL A 1 190 ? 9.142 -5.755 -10.783 1.00 80.19 190 VAL A O 1
ATOM 1352 N N . VAL A 1 191 ? 9.427 -5.466 -8.576 1.00 79.88 191 VAL A N 1
ATOM 1353 C CA . VAL A 1 191 ? 10.756 -4.844 -8.677 1.00 79.88 191 VAL A CA 1
ATOM 1354 C C . VAL A 1 191 ? 11.739 -5.776 -9.384 1.00 79.88 191 VAL A C 1
ATOM 1356 O O . VAL A 1 191 ? 12.433 -5.349 -10.302 1.00 79.88 191 VAL A O 1
ATOM 1359 N N . VAL A 1 192 ? 11.773 -7.062 -9.022 1.00 83.69 192 VAL A N 1
ATOM 1360 C CA . VAL A 1 192 ? 12.645 -8.051 -9.674 1.00 83.69 192 VAL A CA 1
ATOM 1361 C C . VAL A 1 192 ? 12.304 -8.199 -11.158 1.00 83.69 192 VAL A C 1
ATOM 1363 O O . VAL A 1 192 ? 13.210 -8.194 -11.987 1.00 83.69 192 VAL A O 1
ATOM 1366 N N . VAL A 1 193 ? 11.020 -8.290 -11.515 1.00 84.31 193 VAL A N 1
ATOM 1367 C CA . VAL A 1 193 ? 10.578 -8.386 -12.916 1.00 84.31 193 VAL A CA 1
ATOM 1368 C C . VAL A 1 193 ? 10.997 -7.147 -13.705 1.00 84.31 193 VAL A C 1
ATOM 1370 O O . VAL A 1 193 ? 11.571 -7.283 -14.782 1.00 84.31 193 VAL A O 1
ATOM 1373 N N . VAL A 1 194 ? 10.769 -5.952 -13.161 1.00 78.81 194 VAL A N 1
ATOM 1374 C CA . VAL A 1 194 ? 11.153 -4.682 -13.790 1.00 78.81 194 VAL A CA 1
ATOM 1375 C C . VAL A 1 194 ? 12.669 -4.615 -14.004 1.00 78.81 194 VAL A C 1
ATOM 1377 O O . VAL A 1 194 ? 13.119 -4.314 -15.108 1.00 78.81 194 VAL A O 1
ATOM 1380 N N . VAL A 1 195 ? 13.468 -4.977 -12.996 1.00 80.25 195 VAL A N 1
ATOM 1381 C CA . VAL A 1 195 ? 14.935 -5.026 -13.109 1.00 80.25 195 VAL A CA 1
ATOM 1382 C C . VAL A 1 195 ? 15.374 -6.019 -14.187 1.00 80.25 195 VAL A C 1
ATOM 1384 O O . VAL A 1 195 ? 16.235 -5.693 -15.000 1.00 80.25 195 VAL A O 1
ATOM 1387 N N . VAL A 1 196 ? 14.773 -7.212 -14.244 1.00 85.88 196 VAL A N 1
ATOM 1388 C CA . VAL A 1 196 ? 15.075 -8.208 -15.284 1.00 85.88 196 VAL A CA 1
ATOM 1389 C C . VAL A 1 196 ? 14.750 -7.665 -16.675 1.00 85.88 196 VAL A C 1
ATOM 1391 O O . VAL A 1 196 ? 15.572 -7.802 -17.578 1.00 85.88 196 VAL A O 1
ATOM 1394 N N . VAL A 1 197 ? 13.596 -7.015 -16.855 1.00 81.50 197 VAL A N 1
ATOM 1395 C CA . VAL A 1 197 ? 13.213 -6.396 -18.133 1.00 81.50 197 VAL A CA 1
ATOM 1396 C C . VAL A 1 197 ? 14.229 -5.334 -18.547 1.00 81.50 197 VAL A C 1
ATOM 1398 O O . VAL A 1 197 ? 14.688 -5.364 -19.686 1.00 81.50 197 VAL A O 1
ATOM 1401 N N . VAL A 1 198 ? 14.649 -4.452 -17.635 1.00 78.50 198 VAL A N 1
ATOM 1402 C CA . VAL A 1 198 ? 15.688 -3.452 -17.932 1.00 78.50 198 VAL A CA 1
ATOM 1403 C C . VAL A 1 198 ? 16.992 -4.104 -18.337 1.00 78.50 198 VAL A C 1
ATOM 1405 O O . VAL A 1 198 ? 17.561 -3.725 -19.353 1.00 78.50 198 VAL A O 1
ATOM 1408 N N . VAL A 1 199 ? 17.461 -5.101 -17.587 1.00 82.00 199 VAL A N 1
ATOM 1409 C CA . VAL A 1 199 ? 18.701 -5.808 -17.924 1.00 82.00 199 VAL A CA 1
ATOM 1410 C C . VAL A 1 199 ? 18.603 -6.423 -19.321 1.00 82.00 199 VAL A C 1
ATOM 1412 O O . VAL A 1 199 ? 19.536 -6.284 -20.107 1.00 82.00 199 VAL A O 1
ATOM 1415 N N . VAL A 1 200 ? 17.471 -7.040 -19.670 1.00 85.38 200 VAL A N 1
ATOM 1416 C CA . VAL A 1 200 ? 17.239 -7.593 -21.013 1.00 85.38 200 VAL A CA 1
ATOM 1417 C C . VAL A 1 200 ? 17.265 -6.497 -22.080 1.00 85.38 200 VAL A C 1
ATOM 1419 O O . VAL A 1 200 ? 17.953 -6.662 -23.083 1.00 85.38 200 VAL A O 1
ATOM 1422 N N . VAL A 1 201 ? 16.576 -5.372 -21.866 1.00 78.62 201 VAL A N 1
ATOM 1423 C CA . VAL A 1 201 ? 16.575 -4.231 -22.798 1.00 78.62 201 VAL A CA 1
ATOM 1424 C C . VAL A 1 201 ? 17.990 -3.691 -22.993 1.00 78.62 201 VAL A C 1
ATOM 1426 O O . VAL A 1 201 ? 18.428 -3.542 -24.129 1.00 78.62 201 VAL A O 1
ATOM 1429 N N . VAL A 1 202 ? 18.739 -3.470 -21.911 1.00 79.00 202 VAL A N 1
ATOM 1430 C CA . VAL A 1 202 ? 20.129 -2.998 -21.967 1.00 79.00 202 VAL A CA 1
ATOM 1431 C C . VAL A 1 202 ? 21.003 -3.979 -22.744 1.00 79.00 202 VAL A C 1
ATOM 1433 O O . VAL A 1 202 ? 21.761 -3.557 -23.609 1.00 79.00 202 VAL A O 1
ATOM 1436 N N . VAL A 1 203 ? 20.878 -5.285 -22.494 1.00 83.62 203 VAL A N 1
ATOM 1437 C CA . VAL A 1 203 ? 21.639 -6.312 -23.223 1.00 83.62 203 VAL A CA 1
ATOM 1438 C C . VAL A 1 203 ? 21.300 -6.297 -24.713 1.00 83.62 203 VAL A C 1
ATOM 1440 O O . VAL A 1 203 ? 22.216 -6.287 -25.529 1.00 83.62 203 VAL A O 1
ATOM 1443 N N . VAL A 1 204 ? 20.017 -6.250 -25.083 1.00 82.75 204 VAL A N 1
ATOM 1444 C CA . VAL A 1 204 ? 19.585 -6.170 -26.490 1.00 82.75 204 VAL A CA 1
ATOM 1445 C C . VAL A 1 204 ? 20.157 -4.923 -27.155 1.00 82.75 204 VAL A C 1
ATOM 1447 O O . VAL A 1 204 ? 20.722 -5.007 -28.240 1.00 82.75 204 VAL A O 1
ATOM 1450 N N . VAL A 1 205 ? 20.069 -3.776 -26.488 1.00 77.81 205 VAL A N 1
ATOM 1451 C CA . VAL A 1 205 ? 20.592 -2.510 -26.996 1.00 77.81 205 VAL A CA 1
ATOM 1452 C C . VAL A 1 205 ? 22.112 -2.562 -27.173 1.00 77.81 205 VAL A C 1
ATOM 1454 O O . VAL A 1 205 ? 22.617 -2.158 -28.217 1.00 77.81 205 VAL A O 1
ATOM 1457 N N . VAL A 1 206 ? 22.851 -3.112 -26.206 1.00 80.75 206 VAL A N 1
ATOM 1458 C CA . VAL A 1 206 ? 24.307 -3.302 -26.309 1.00 80.75 206 VAL A CA 1
ATOM 1459 C C . VAL A 1 206 ? 24.658 -4.228 -27.472 1.00 80.75 206 VAL A C 1
ATOM 1461 O O . VAL A 1 206 ? 25.576 -3.917 -28.225 1.00 80.75 206 VAL A O 1
ATOM 1464 N N . VAL A 1 207 ? 23.924 -5.329 -27.662 1.00 85.50 207 VAL A N 1
ATOM 1465 C CA . VAL A 1 207 ? 24.123 -6.240 -28.801 1.00 85.50 207 VAL A CA 1
ATOM 1466 C C . VAL A 1 207 ? 23.903 -5.505 -30.123 1.00 85.50 207 VAL A C 1
ATOM 1468 O O . VAL A 1 207 ? 24.779 -5.557 -30.980 1.00 85.50 207 VAL A O 1
ATOM 1471 N N . VAL A 1 208 ? 22.813 -4.742 -30.260 1.00 82.44 208 VAL A N 1
ATOM 1472 C CA . VAL A 1 208 ? 22.532 -3.937 -31.462 1.00 82.44 208 VAL A CA 1
ATOM 1473 C C . VAL A 1 208 ? 23.638 -2.909 -31.717 1.00 82.44 208 VAL A C 1
ATOM 1475 O O . VAL A 1 208 ? 24.085 -2.754 -32.850 1.00 82.44 208 VAL A O 1
ATOM 1478 N N . VAL A 1 209 ? 24.132 -2.226 -30.680 1.00 78.75 209 VAL A N 1
ATOM 1479 C CA . VAL A 1 209 ? 25.249 -1.275 -30.815 1.00 78.75 209 VAL A CA 1
ATOM 1480 C C . VAL A 1 209 ? 26.511 -1.977 -31.298 1.00 78.75 209 VAL A C 1
ATOM 1482 O O . VAL A 1 209 ? 27.163 -1.490 -32.217 1.00 78.75 209 VAL A O 1
ATOM 1485 N N . VAL A 1 210 ? 26.853 -3.122 -30.705 1.00 84.56 210 VAL A N 1
ATOM 1486 C CA . VAL A 1 210 ? 28.023 -3.911 -31.104 1.00 84.56 210 VAL A CA 1
ATOM 1487 C C . VAL A 1 210 ? 27.891 -4.368 -32.558 1.00 84.56 210 VAL A C 1
ATOM 1489 O O . VAL A 1 210 ? 28.844 -4.229 -33.322 1.00 84.56 210 VAL A O 1
ATOM 1492 N N . GLU A 1 211 ? 26.717 -4.843 -32.971 1.00 86.31 211 GLU A N 1
ATOM 1493 C CA . GLU A 1 211 ? 26.436 -5.226 -34.358 1.00 86.31 211 GLU A CA 1
ATOM 1494 C C . GLU A 1 211 ? 26.603 -4.045 -35.326 1.00 86.31 211 GLU A C 1
ATOM 1496 O O . GLU A 1 211 ? 27.310 -4.171 -36.328 1.00 86.31 211 GLU A O 1
ATOM 1501 N N . VAL A 1 212 ? 26.034 -2.876 -35.010 1.00 78.75 212 VAL A N 1
ATOM 1502 C CA . VAL A 1 212 ? 26.177 -1.652 -35.819 1.00 78.75 212 VAL A CA 1
ATOM 1503 C C . VAL A 1 212 ? 27.644 -1.229 -35.929 1.00 78.75 212 VAL A C 1
ATOM 1505 O O . VAL A 1 212 ? 28.109 -0.916 -37.026 1.00 78.75 212 VAL A O 1
ATOM 1508 N N . VAL A 1 213 ? 28.398 -1.271 -34.826 1.00 77.38 213 VAL A N 1
ATOM 1509 C CA . VAL A 1 213 ? 29.835 -0.957 -34.817 1.00 77.38 213 VAL A CA 1
ATOM 1510 C C . VAL A 1 213 ? 30.611 -1.928 -35.711 1.00 77.38 213 VAL A C 1
ATOM 1512 O O . VAL A 1 213 ? 31.445 -1.481 -36.493 1.00 77.38 213 VAL A O 1
ATOM 1515 N N . ILE A 1 214 ? 30.325 -3.235 -35.662 1.00 84.62 214 ILE A N 1
ATOM 1516 C CA . ILE A 1 214 ? 30.996 -4.243 -36.503 1.00 84.62 214 ILE A CA 1
ATOM 1517 C C . ILE A 1 214 ? 30.717 -3.999 -37.992 1.00 84.62 214 ILE A C 1
ATOM 1519 O O . ILE A 1 214 ? 31.652 -3.998 -38.795 1.00 84.62 214 ILE A O 1
ATOM 1523 N N . VAL A 1 215 ? 29.454 -3.764 -38.365 1.00 78.31 215 VAL A N 1
ATOM 1524 C CA . VAL A 1 215 ? 29.052 -3.485 -39.756 1.00 78.31 215 VAL A CA 1
ATOM 1525 C C . VAL A 1 215 ? 29.753 -2.235 -40.284 1.00 78.31 215 VAL A C 1
ATOM 1527 O O . VAL A 1 215 ? 30.251 -2.220 -41.410 1.00 78.31 215 VAL A O 1
ATOM 1530 N N . VAL A 1 216 ? 29.846 -1.200 -39.455 1.00 72.69 216 VAL A N 1
ATOM 1531 C CA . VAL A 1 216 ? 30.489 0.061 -39.819 1.00 72.69 216 VAL A CA 1
ATOM 1532 C C . VAL A 1 216 ? 32.005 -0.083 -39.932 1.00 72.69 216 VAL A C 1
ATOM 1534 O O . VAL A 1 216 ? 32.579 0.390 -40.910 1.00 72.69 216 VAL A O 1
ATOM 1537 N N . VAL A 1 217 ? 32.665 -0.758 -38.989 1.00 78.19 217 VAL A N 1
ATOM 1538 C CA . VAL A 1 217 ? 34.114 -1.011 -39.065 1.00 78.19 217 VAL A CA 1
ATOM 1539 C C . VAL A 1 217 ? 34.459 -1.811 -40.327 1.00 78.19 217 VAL A C 1
ATOM 1541 O O . VAL A 1 217 ? 35.448 -1.506 -40.993 1.00 78.19 217 VAL A O 1
ATOM 1544 N N . ALA A 1 218 ? 33.623 -2.785 -40.703 1.00 76.69 218 ALA A N 1
ATOM 1545 C CA . ALA A 1 218 ? 33.785 -3.534 -41.947 1.00 76.69 218 ALA A CA 1
ATOM 1546 C C . ALA A 1 218 ? 33.608 -2.651 -43.198 1.00 76.69 218 ALA A C 1
ATOM 1548 O O . ALA A 1 218 ? 34.375 -2.789 -44.150 1.00 76.69 218 ALA A O 1
ATOM 1549 N N . ALA A 1 219 ? 32.645 -1.724 -43.194 1.00 69.62 219 ALA A N 1
ATOM 1550 C CA . ALA A 1 219 ? 32.433 -0.778 -44.291 1.00 69.62 219 ALA A CA 1
ATOM 1551 C C . ALA A 1 219 ? 33.573 0.252 -44.417 1.00 69.62 219 ALA A C 1
ATOM 1553 O O . ALA A 1 219 ? 34.018 0.541 -45.525 1.00 69.62 219 ALA A O 1
ATOM 1554 N N . ALA A 1 220 ? 34.097 0.762 -43.298 1.00 66.69 220 ALA A N 1
ATOM 1555 C CA . ALA A 1 220 ? 35.191 1.739 -43.277 1.00 66.69 220 ALA A CA 1
ATOM 1556 C C . ALA A 1 220 ? 36.522 1.173 -43.810 1.00 66.69 220 ALA A C 1
ATOM 1558 O O . ALA A 1 220 ? 37.356 1.925 -44.307 1.00 66.69 220 ALA A O 1
ATOM 1559 N N . ALA A 1 221 ? 36.725 -0.147 -43.741 1.00 69.44 221 ALA A N 1
ATOM 1560 C CA . ALA A 1 221 ? 37.897 -0.806 -44.318 1.00 69.44 221 ALA A CA 1
ATOM 1561 C C . ALA A 1 221 ? 37.867 -0.881 -45.860 1.00 69.44 221 ALA A C 1
ATOM 1563 O O . ALA A 1 221 ? 38.899 -1.167 -46.466 1.00 69.44 221 ALA A O 1
ATOM 1564 N N . ALA A 1 222 ? 36.708 -0.654 -46.492 1.00 72.12 222 ALA A N 1
ATOM 1565 C CA . ALA A 1 222 ? 36.535 -0.789 -47.937 1.00 72.12 222 ALA A CA 1
ATOM 1566 C C . ALA A 1 222 ? 36.838 0.498 -48.729 1.00 72.12 222 ALA A C 1
ATOM 1568 O O . ALA A 1 222 ? 37.175 0.393 -49.906 1.00 72.12 222 ALA A O 1
ATOM 1569 N N . ASP A 1 223 ? 36.743 1.685 -48.114 1.00 71.12 223 ASP A N 1
ATOM 1570 C CA . ASP A 1 223 ? 36.937 2.972 -48.798 1.00 71.12 223 ASP A CA 1
ATOM 1571 C C . ASP A 1 223 ? 37.379 4.066 -47.803 1.00 71.12 223 ASP A C 1
ATOM 1573 O O . ASP A 1 223 ? 36.633 4.438 -46.892 1.00 71.12 223 ASP A O 1
ATOM 1577 N N . THR A 1 224 ? 38.609 4.579 -47.931 1.00 66.50 224 THR A N 1
ATOM 1578 C CA . THR A 1 224 ? 39.198 5.504 -46.938 1.00 66.50 224 THR A CA 1
ATOM 1579 C C . THR A 1 224 ? 38.574 6.898 -46.961 1.00 66.50 224 THR A C 1
ATOM 1581 O O . THR A 1 224 ? 38.578 7.574 -45.934 1.00 66.50 224 THR A O 1
ATOM 1584 N N . ASP A 1 225 ? 37.982 7.304 -48.086 1.00 70.50 225 ASP A N 1
ATOM 1585 C CA . ASP A 1 225 ? 37.343 8.618 -48.236 1.00 70.50 225 ASP A CA 1
ATOM 1586 C C . ASP A 1 225 ? 35.909 8.634 -47.659 1.00 70.50 225 ASP A C 1
ATOM 1588 O O . ASP A 1 225 ? 35.410 9.679 -47.244 1.00 70.50 225 ASP A O 1
ATOM 1592 N N . ALA A 1 226 ? 35.265 7.466 -47.518 1.00 64.06 226 ALA A N 1
ATOM 1593 C CA . ALA A 1 226 ? 33.968 7.314 -46.845 1.00 64.06 226 ALA A CA 1
ATOM 1594 C C . ALA A 1 226 ? 34.089 7.164 -45.313 1.00 64.06 226 ALA A C 1
ATOM 1596 O O . ALA A 1 226 ? 33.096 7.282 -44.588 1.00 64.06 226 ALA A O 1
ATOM 1597 N N . ALA A 1 227 ? 35.298 6.923 -44.796 1.00 67.62 227 ALA A N 1
ATOM 1598 C CA . ALA A 1 227 ? 35.527 6.607 -43.388 1.00 67.62 227 ALA A CA 1
ATOM 1599 C C . ALA A 1 227 ? 35.152 7.758 -42.433 1.00 67.62 227 ALA A C 1
ATOM 1601 O O . ALA A 1 227 ? 34.616 7.506 -41.354 1.00 67.62 227 ALA A O 1
ATOM 1602 N N . ALA A 1 228 ? 35.372 9.019 -42.821 1.00 71.75 228 ALA A N 1
ATOM 1603 C CA . ALA A 1 228 ? 35.097 10.170 -41.956 1.00 71.75 228 ALA A CA 1
ATOM 1604 C C . ALA A 1 228 ? 33.592 10.367 -41.679 1.00 71.75 228 ALA A C 1
ATOM 1606 O O . ALA A 1 228 ? 33.191 10.520 -40.525 1.00 71.75 228 ALA A O 1
ATOM 1607 N N . ALA A 1 229 ? 32.745 10.294 -42.712 1.00 70.75 229 ALA A N 1
ATOM 1608 C CA . ALA A 1 229 ? 31.292 10.429 -42.568 1.00 70.75 229 ALA A CA 1
ATOM 1609 C C . ALA A 1 229 ? 30.677 9.254 -41.784 1.00 70.75 229 ALA A C 1
ATOM 1611 O O . ALA A 1 229 ? 29.797 9.440 -40.944 1.00 70.75 229 ALA A O 1
ATOM 1612 N N . VAL A 1 230 ? 31.187 8.042 -42.011 1.00 73.56 230 VAL A N 1
ATOM 1613 C CA . VAL A 1 230 ? 30.733 6.813 -41.350 1.00 73.56 230 VAL A CA 1
ATOM 1614 C C . VAL A 1 230 ? 31.058 6.811 -39.845 1.00 73.56 230 VAL A C 1
ATOM 1616 O O . VAL A 1 230 ? 30.218 6.410 -39.036 1.00 73.56 230 VAL A O 1
ATOM 1619 N N . VAL A 1 231 ? 32.228 7.320 -39.441 1.00 73.62 231 VAL A N 1
ATOM 1620 C CA . VAL A 1 231 ? 32.603 7.463 -38.020 1.00 73.62 231 VAL A CA 1
ATOM 1621 C C . VAL A 1 231 ? 31.692 8.459 -37.299 1.00 73.62 231 VAL A C 1
ATOM 1623 O O . VAL A 1 231 ? 31.252 8.175 -36.187 1.00 73.62 231 VAL A O 1
ATOM 1626 N N . VAL A 1 232 ? 31.351 9.588 -37.929 1.00 72.81 232 VAL A N 1
ATOM 1627 C CA . VAL A 1 232 ? 30.440 10.588 -37.341 1.00 72.81 232 VAL A CA 1
ATOM 1628 C C . VAL A 1 232 ? 29.052 9.995 -37.096 1.00 72.81 232 VAL A C 1
ATOM 1630 O O . VAL A 1 232 ? 28.514 10.137 -35.998 1.00 72.81 232 VAL A O 1
ATOM 1633 N N . VAL A 1 233 ? 28.496 9.271 -38.072 1.00 72.75 233 VAL A N 1
ATOM 1634 C CA . VAL A 1 233 ? 27.189 8.610 -37.928 1.00 72.75 233 VAL A CA 1
ATOM 1635 C C . VAL A 1 233 ? 27.211 7.584 -36.794 1.00 72.75 233 VAL A C 1
ATOM 1637 O O . VAL A 1 233 ? 26.291 7.564 -35.981 1.00 72.75 233 VAL A O 1
ATOM 1640 N N . VAL A 1 234 ? 28.269 6.777 -36.670 1.00 77.31 234 VAL A N 1
ATOM 1641 C CA . VAL A 1 234 ? 28.382 5.817 -35.560 1.00 77.31 234 VAL A CA 1
ATOM 1642 C C . VAL A 1 234 ? 28.510 6.490 -34.215 1.00 77.31 234 VAL A C 1
ATOM 1644 O O . VAL A 1 234 ? 27.845 6.063 -33.279 1.00 77.31 234 VAL A O 1
ATOM 1647 N N . VAL A 1 235 ? 29.316 7.543 -34.098 1.00 77.81 235 VAL A N 1
ATOM 1648 C CA . VAL A 1 235 ? 29.435 8.285 -32.839 1.00 77.81 235 VAL A CA 1
ATOM 1649 C C . VAL A 1 235 ? 28.075 8.853 -32.435 1.00 77.81 235 VAL A C 1
ATOM 1651 O O . VAL A 1 235 ? 27.676 8.685 -31.288 1.00 77.81 235 VAL A O 1
ATOM 1654 N N . VAL A 1 236 ? 27.317 9.435 -33.369 1.00 74.50 236 VAL A N 1
ATOM 1655 C CA . VAL A 1 236 ? 25.964 9.944 -33.094 1.00 74.50 236 VAL A CA 1
ATOM 1656 C C . VAL A 1 236 ? 25.013 8.819 -32.679 1.00 74.50 236 VAL A C 1
ATOM 1658 O O . VAL A 1 236 ? 24.333 8.952 -31.666 1.00 74.50 236 VAL A O 1
ATOM 1661 N N . VAL A 1 237 ? 24.992 7.689 -33.394 1.00 75.81 237 VAL A N 1
ATOM 1662 C CA . VAL A 1 237 ? 24.139 6.535 -33.054 1.00 75.81 237 VAL A CA 1
ATOM 1663 C C . VAL A 1 237 ? 24.499 5.966 -31.681 1.00 75.81 237 VAL A C 1
ATOM 1665 O O . VAL A 1 237 ? 23.610 5.727 -30.871 1.00 75.81 237 VAL A O 1
ATOM 1668 N N . VAL A 1 238 ? 25.787 5.798 -31.376 1.00 78.50 238 VAL A N 1
ATOM 1669 C CA . VAL A 1 238 ? 26.254 5.313 -30.069 1.00 78.50 238 VAL A CA 1
ATOM 1670 C C . VAL A 1 238 ? 25.862 6.290 -28.961 1.00 78.50 238 VAL A C 1
ATOM 1672 O O . VAL A 1 238 ? 25.358 5.852 -27.933 1.00 78.50 238 VAL A O 1
ATOM 1675 N N . VAL A 1 239 ? 26.030 7.600 -29.162 1.00 76.62 239 VAL A N 1
ATOM 1676 C CA . VAL A 1 239 ? 25.640 8.623 -28.177 1.00 76.62 239 VAL A CA 1
ATOM 1677 C C . VAL A 1 239 ? 24.128 8.618 -27.943 1.00 76.62 239 VAL A C 1
ATOM 1679 O O . VAL A 1 239 ? 23.704 8.590 -26.791 1.00 76.62 239 VAL A O 1
ATOM 1682 N N . VAL A 1 240 ? 23.310 8.569 -29.000 1.00 74.19 240 VAL A N 1
ATOM 1683 C CA . VAL A 1 240 ? 21.843 8.469 -28.888 1.00 74.19 240 VAL A CA 1
ATOM 1684 C C . VAL A 1 240 ? 21.446 7.205 -28.129 1.00 74.19 240 VAL A C 1
ATOM 1686 O O . VAL A 1 240 ? 20.631 7.266 -27.214 1.00 74.19 240 VAL A O 1
ATOM 1689 N N . VAL A 1 241 ? 22.046 6.060 -28.457 1.00 77.31 241 VAL A N 1
ATOM 1690 C CA . VAL A 1 241 ? 21.742 4.797 -27.785 1.00 77.31 241 VAL A CA 1
ATOM 1691 C C . VAL A 1 241 ? 22.153 4.821 -26.310 1.00 77.31 241 VAL A C 1
ATOM 1693 O O . VAL A 1 241 ? 21.379 4.391 -25.458 1.00 77.31 241 VAL A O 1
ATOM 1696 N N . VAL A 1 242 ? 23.334 5.353 -25.984 1.00 78.06 242 VAL A N 1
ATOM 1697 C CA . VAL A 1 242 ? 23.784 5.516 -24.593 1.00 78.06 242 VAL A CA 1
ATOM 1698 C C . VAL A 1 242 ? 22.826 6.422 -23.823 1.00 78.06 242 VAL A C 1
ATOM 1700 O O . VAL A 1 242 ? 22.451 6.083 -22.706 1.00 78.06 242 VAL A O 1
ATOM 1703 N N . VAL A 1 243 ? 22.375 7.526 -24.421 1.00 75.38 243 VAL A N 1
ATOM 1704 C CA . VAL A 1 243 ? 21.392 8.433 -23.815 1.00 75.38 243 VAL A CA 1
ATOM 1705 C C . VAL A 1 243 ? 20.063 7.722 -23.553 1.00 75.38 243 VAL A C 1
ATOM 1707 O O . VAL A 1 243 ? 19.557 7.793 -22.438 1.00 75.38 243 VAL A O 1
ATOM 1710 N N . VAL A 1 244 ? 19.535 6.972 -24.525 1.00 74.94 244 VAL A N 1
ATOM 1711 C CA . VAL A 1 244 ? 18.299 6.187 -24.355 1.00 74.94 244 VAL A CA 1
ATOM 1712 C C . VAL A 1 244 ? 18.448 5.163 -23.227 1.00 74.94 244 VAL A C 1
ATOM 1714 O O . VAL A 1 244 ? 17.569 5.057 -22.377 1.00 74.94 244 VAL A O 1
ATOM 1717 N N . VAL A 1 245 ? 19.574 4.445 -23.166 1.00 77.81 245 VAL A N 1
ATOM 1718 C CA . VAL A 1 245 ? 19.855 3.490 -22.081 1.00 77.81 245 VAL A CA 1
ATOM 1719 C C . VAL A 1 245 ? 19.913 4.192 -20.726 1.00 77.81 245 VAL A C 1
ATOM 1721 O O . VAL A 1 245 ? 19.316 3.705 -19.770 1.00 77.81 245 VAL A O 1
ATOM 1724 N N . VAL A 1 246 ? 20.603 5.331 -20.631 1.00 79.19 246 VAL A N 1
ATOM 1725 C CA . VAL A 1 246 ? 20.706 6.105 -19.387 1.00 79.19 246 VAL A CA 1
ATOM 1726 C C . VAL A 1 246 ? 19.329 6.582 -18.927 1.00 79.19 246 VAL A C 1
ATOM 1728 O O . VAL A 1 246 ? 19.008 6.404 -17.757 1.00 79.19 246 VAL A O 1
ATOM 1731 N N . VAL A 1 247 ? 18.498 7.111 -19.829 1.00 76.00 247 VAL A N 1
ATOM 1732 C CA . VAL A 1 247 ? 17.132 7.555 -19.510 1.00 76.00 247 VAL A CA 1
ATOM 1733 C C . VAL A 1 247 ? 16.278 6.392 -18.997 1.00 76.00 247 VAL A C 1
ATOM 1735 O O . VAL A 1 247 ? 15.709 6.500 -17.916 1.00 76.00 247 VAL A O 1
ATOM 1738 N N . VAL A 1 248 ? 16.269 5.249 -19.694 1.00 76.44 248 VAL A N 1
ATOM 1739 C CA . VAL A 1 248 ? 15.517 4.049 -19.276 1.00 76.44 248 VAL A CA 1
ATOM 1740 C C . VAL A 1 248 ? 15.991 3.528 -17.915 1.00 76.44 248 VAL A C 1
ATOM 1742 O O . VAL A 1 248 ? 15.183 3.128 -17.078 1.00 76.44 248 VAL A O 1
ATOM 1745 N N . VAL A 1 249 ? 17.303 3.532 -17.663 1.00 79.50 249 VAL A N 1
ATOM 1746 C CA . VAL A 1 249 ? 17.861 3.114 -16.370 1.00 79.50 249 VAL A CA 1
ATOM 1747 C C . VAL A 1 249 ? 17.450 4.081 -15.259 1.00 79.50 249 VAL A C 1
ATOM 1749 O O . VAL A 1 249 ? 17.033 3.623 -14.198 1.00 79.50 249 VAL A O 1
ATOM 1752 N N . VAL A 1 250 ? 17.540 5.396 -15.483 1.00 81.31 250 VAL A N 1
ATOM 1753 C CA . VAL A 1 250 ? 17.130 6.415 -14.502 1.00 81.31 250 VAL A CA 1
ATOM 1754 C C . VAL A 1 250 ? 15.639 6.303 -14.195 1.00 81.31 250 VAL A C 1
ATOM 1756 O O . VAL A 1 250 ? 15.271 6.257 -13.024 1.00 81.31 250 VAL A O 1
ATOM 1759 N N . GLU A 1 251 ? 14.795 6.180 -15.218 1.00 77.38 251 GLU A N 1
ATOM 1760 C CA . GLU A 1 251 ? 13.348 6.011 -15.071 1.00 77.38 251 GLU A CA 1
ATOM 1761 C C . GLU A 1 251 ? 13.015 4.779 -14.222 1.00 77.38 251 GLU A C 1
ATOM 1763 O O . GLU A 1 251 ? 12.257 4.862 -13.256 1.00 77.38 251 GLU A O 1
ATOM 1768 N N . VAL A 1 252 ? 13.642 3.633 -14.501 1.00 76.81 252 VAL A N 1
ATOM 1769 C CA . VAL A 1 252 ? 13.382 2.423 -13.718 1.00 76.81 252 VAL A CA 1
ATOM 1770 C C . VAL A 1 252 ? 13.905 2.522 -12.291 1.00 76.81 252 VAL A C 1
ATOM 1772 O O . VAL A 1 252 ? 13.232 2.060 -11.370 1.00 76.81 252 VAL A O 1
ATOM 1775 N N . VAL A 1 253 ? 15.058 3.154 -12.064 1.00 80.56 253 VAL A N 1
ATOM 1776 C CA . VAL A 1 253 ? 15.540 3.419 -10.700 1.00 80.56 253 VAL A CA 1
ATOM 1777 C C . VAL A 1 253 ? 14.532 4.280 -9.938 1.00 80.56 253 VAL A C 1
ATOM 1779 O O . VAL A 1 253 ? 14.214 3.963 -8.793 1.00 80.56 253 VAL A O 1
ATOM 1782 N N . VAL A 1 254 ? 13.982 5.315 -10.573 1.00 75.56 254 VAL A N 1
ATOM 1783 C CA . VAL A 1 254 ? 12.961 6.196 -9.993 1.00 75.56 254 VAL A CA 1
ATOM 1784 C C . VAL A 1 254 ? 11.696 5.416 -9.632 1.00 75.56 254 VAL A C 1
ATOM 1786 O O . VAL A 1 254 ? 11.255 5.483 -8.485 1.00 75.56 254 VAL A O 1
ATOM 1789 N N . VAL A 1 255 ? 11.171 4.598 -10.549 1.00 74.88 255 VAL A N 1
ATOM 1790 C CA . VAL A 1 255 ? 9.993 3.746 -10.303 1.00 74.88 255 VAL A CA 1
ATOM 1791 C C . VAL A 1 255 ? 10.233 2.784 -9.138 1.00 74.88 255 VAL A C 1
ATOM 1793 O O . VAL A 1 255 ? 9.380 2.637 -8.264 1.00 74.88 255 VAL A O 1
ATOM 1796 N N . VAL A 1 256 ? 11.401 2.142 -9.081 1.00 79.62 256 VAL A N 1
ATOM 1797 C CA . VAL A 1 256 ? 11.745 1.227 -7.984 1.00 79.62 256 VAL A CA 1
ATOM 1798 C C . VAL A 1 256 ? 11.824 1.973 -6.651 1.00 79.62 256 VAL A C 1
ATOM 1800 O O . VAL A 1 256 ? 11.280 1.491 -5.658 1.00 79.62 256 VAL A O 1
ATOM 1803 N N . VAL A 1 257 ? 12.458 3.148 -6.611 1.00 80.12 257 VAL A N 1
ATOM 1804 C CA . VAL A 1 257 ? 12.562 3.970 -5.393 1.00 80.12 257 VAL A CA 1
ATOM 1805 C C . VAL A 1 257 ? 11.181 4.387 -4.898 1.00 80.12 257 VAL A C 1
ATOM 1807 O O . VAL A 1 257 ? 10.884 4.210 -3.718 1.00 80.12 257 VAL A O 1
ATOM 1810 N N . VAL A 1 258 ? 10.322 4.871 -5.793 1.00 73.00 258 VAL A N 1
ATOM 1811 C CA . VAL A 1 258 ? 8.932 5.235 -5.497 1.00 73.00 258 VAL A CA 1
ATOM 1812 C C . VAL A 1 258 ? 8.177 4.065 -4.871 1.00 73.00 258 VAL A C 1
ATOM 1814 O O . VAL A 1 258 ? 7.634 4.179 -3.772 1.00 73.00 258 VAL A O 1
ATOM 1817 N N . VAL A 1 259 ? 8.203 2.907 -5.531 1.00 76.88 259 VAL A N 1
ATOM 1818 C CA . VAL A 1 259 ? 7.498 1.706 -5.079 1.00 76.88 259 VAL A CA 1
ATOM 1819 C C . VAL A 1 259 ? 7.992 1.261 -3.698 1.00 76.88 259 VAL A C 1
ATOM 1821 O O . VAL A 1 259 ? 7.185 0.930 -2.828 1.00 76.88 259 VAL A O 1
ATOM 1824 N N . VAL A 1 260 ? 9.305 1.303 -3.456 1.00 81.31 260 VAL A N 1
ATOM 1825 C CA . VAL A 1 260 ? 9.888 0.988 -2.144 1.00 81.31 260 VAL A CA 1
ATOM 1826 C C . VAL A 1 260 ? 9.420 1.979 -1.078 1.00 81.31 260 VAL A C 1
ATOM 1828 O O . VAL A 1 260 ? 9.021 1.549 0.004 1.00 81.31 260 VAL A O 1
ATOM 1831 N N . VAL A 1 261 ? 9.424 3.284 -1.362 1.00 78.12 261 VAL A N 1
ATOM 1832 C CA . VAL A 1 261 ? 8.961 4.311 -0.415 1.00 78.12 261 VAL A CA 1
ATOM 1833 C C . VAL A 1 261 ? 7.489 4.105 -0.062 1.00 78.12 261 VAL A C 1
ATOM 1835 O O . VAL A 1 261 ? 7.144 4.110 1.120 1.00 78.12 261 VAL A O 1
ATOM 1838 N N . VAL A 1 262 ? 6.631 3.851 -1.053 1.00 74.38 262 VAL A N 1
ATOM 1839 C CA . VAL A 1 262 ? 5.206 3.570 -0.832 1.00 74.38 262 VAL A CA 1
ATOM 1840 C C . VAL A 1 262 ? 5.025 2.340 0.058 1.00 74.38 262 VAL A C 1
ATOM 1842 O O . VAL A 1 262 ? 4.269 2.398 1.027 1.00 74.38 262 VAL A O 1
ATOM 1845 N N . VAL A 1 263 ? 5.752 1.246 -0.197 1.00 77.75 263 VAL A N 1
ATOM 1846 C CA . VAL A 1 263 ? 5.689 0.049 0.657 1.00 77.75 263 VAL A CA 1
ATOM 1847 C C . VAL A 1 263 ? 6.137 0.337 2.077 1.00 77.75 263 VAL A C 1
ATOM 1849 O O . VAL A 1 263 ? 5.452 -0.062 3.014 1.00 77.75 263 VAL A O 1
ATOM 1852 N N . VAL A 1 264 ? 7.258 1.037 2.259 1.00 81.25 264 VAL A N 1
ATOM 1853 C CA . VAL A 1 264 ? 7.753 1.398 3.593 1.00 81.25 264 VAL A CA 1
ATOM 1854 C C . VAL A 1 264 ? 6.703 2.210 4.343 1.00 81.25 264 VAL A C 1
ATOM 1856 O O . VAL A 1 264 ? 6.424 1.921 5.503 1.00 81.25 264 VAL A O 1
ATOM 1859 N N . VAL A 1 265 ? 6.068 3.177 3.682 1.00 74.69 265 VAL A N 1
ATOM 1860 C CA . VAL A 1 265 ? 5.002 3.978 4.286 1.00 74.69 265 VAL A CA 1
ATOM 1861 C C . VAL A 1 265 ? 3.802 3.117 4.678 1.00 74.69 265 VAL A C 1
ATOM 1863 O O . VAL A 1 265 ? 3.329 3.226 5.807 1.00 74.69 265 VAL A O 1
ATOM 1866 N N . VAL A 1 266 ? 3.332 2.234 3.794 1.00 74.62 266 VAL A N 1
ATOM 1867 C CA . VAL A 1 266 ? 2.218 1.319 4.091 1.00 74.62 266 VAL A CA 1
ATOM 1868 C C . VAL A 1 266 ? 2.551 0.428 5.287 1.00 74.62 266 VAL A C 1
ATOM 1870 O O . VAL A 1 266 ? 1.736 0.297 6.197 1.00 74.62 266 VAL A O 1
ATOM 1873 N N . VAL A 1 267 ? 3.762 -0.132 5.335 1.00 78.94 267 VAL A N 1
ATOM 1874 C CA . VAL A 1 267 ? 4.238 -0.939 6.468 1.00 78.94 267 VAL A CA 1
ATOM 1875 C C . VAL A 1 267 ? 4.228 -0.117 7.758 1.00 78.94 267 VAL A C 1
ATOM 1877 O O . VAL A 1 267 ? 3.729 -0.595 8.773 1.00 78.94 267 VAL A O 1
ATOM 1880 N N . VAL A 1 268 ? 4.734 1.120 7.734 1.00 80.88 268 VAL A N 1
ATOM 1881 C CA . VAL A 1 268 ? 4.753 2.005 8.909 1.00 80.88 268 VAL A CA 1
ATOM 1882 C C . VAL A 1 268 ? 3.338 2.310 9.397 1.00 80.88 268 VAL A C 1
ATOM 1884 O O . VAL A 1 268 ? 3.075 2.159 10.588 1.00 80.88 268 VAL A O 1
ATOM 1887 N N . VAL A 1 269 ? 2.419 2.681 8.501 1.00 72.88 269 VAL A N 1
ATOM 1888 C CA . VAL A 1 269 ? 1.010 2.939 8.846 1.00 72.88 269 VAL A CA 1
ATOM 1889 C C . VAL A 1 269 ? 0.389 1.705 9.490 1.00 72.88 269 VAL A C 1
ATOM 1891 O O . VAL A 1 269 ? -0.205 1.797 10.560 1.00 72.88 269 VAL A O 1
ATOM 1894 N N . VAL A 1 270 ? 0.592 0.529 8.899 1.00 74.62 270 VAL A N 1
ATOM 1895 C CA . VAL A 1 270 ? 0.063 -0.717 9.451 1.00 74.62 270 VAL A CA 1
ATOM 1896 C C . VAL A 1 270 ? 0.639 -1.018 10.837 1.00 74.62 270 VAL A C 1
ATOM 1898 O O . VAL A 1 270 ? -0.110 -1.395 11.737 1.00 74.62 270 VAL A O 1
ATOM 1901 N N . VAL A 1 271 ? 1.943 -0.830 11.044 1.00 79.75 271 VAL A N 1
ATOM 1902 C CA . VAL A 1 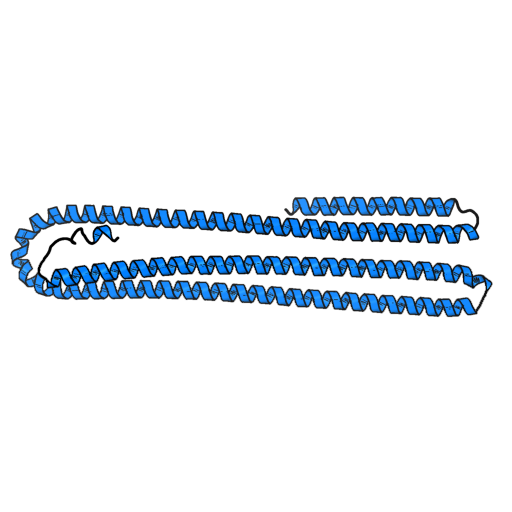271 ? 2.565 -1.017 12.363 1.00 79.75 271 VAL A CA 1
ATOM 1903 C C . VAL A 1 271 ? 1.961 -0.057 13.390 1.00 79.75 271 VAL A C 1
ATOM 1905 O O . VAL A 1 271 ? 1.641 -0.491 14.494 1.00 79.75 271 VAL A O 1
ATOM 1908 N N . VAL A 1 272 ? 1.754 1.215 13.035 1.00 76.88 272 VAL A N 1
ATOM 1909 C CA . VAL A 1 272 ? 1.115 2.205 13.918 1.00 76.88 272 VAL A CA 1
ATOM 1910 C C . VAL A 1 272 ? -0.306 1.778 14.282 1.00 76.88 272 VAL A C 1
ATOM 1912 O O . VAL A 1 272 ? -0.647 1.773 15.464 1.00 76.88 272 VAL A O 1
ATOM 1915 N N . VAL A 1 273 ? -1.103 1.337 13.306 1.00 73.25 273 VAL A N 1
ATOM 1916 C CA . VAL A 1 273 ? -2.464 0.828 13.537 1.00 73.25 273 VAL A CA 1
ATOM 1917 C C . VAL A 1 273 ? -2.441 -0.390 14.461 1.00 73.25 273 VAL A C 1
ATOM 1919 O O . VAL A 1 273 ? -3.192 -0.439 15.431 1.00 73.25 273 VAL A O 1
ATOM 1922 N N . VAL A 1 274 ? -1.551 -1.359 14.226 1.00 78.50 274 VAL A N 1
ATOM 1923 C CA . VAL A 1 274 ? -1.413 -2.549 15.082 1.00 78.50 274 VAL A CA 1
ATOM 1924 C C . VAL A 1 274 ? -1.052 -2.158 16.515 1.00 78.50 274 VAL A C 1
ATOM 1926 O O . VAL A 1 274 ? -1.674 -2.652 17.454 1.00 78.50 274 VAL A O 1
ATOM 1929 N N . VAL A 1 275 ? -0.088 -1.253 16.702 1.00 82.56 275 VAL A N 1
ATOM 1930 C CA . VAL A 1 275 ? 0.303 -0.762 18.032 1.00 82.56 275 VAL A CA 1
ATOM 1931 C C . VAL A 1 275 ? -0.865 -0.052 18.717 1.00 82.56 275 VAL A C 1
ATOM 1933 O O . VAL A 1 275 ? -1.122 -0.320 19.889 1.00 82.56 275 VAL A O 1
ATOM 1936 N N . ALA A 1 276 ? -1.604 0.794 17.997 1.00 78.06 276 ALA A N 1
ATOM 1937 C CA . ALA A 1 276 ? -2.773 1.490 18.527 1.00 78.06 276 ALA A CA 1
ATOM 1938 C C . ALA A 1 276 ? -3.880 0.514 18.960 1.00 78.06 276 ALA A C 1
ATOM 1940 O O . ALA A 1 276 ? -4.420 0.641 20.057 1.00 78.06 276 ALA A O 1
ATOM 1941 N N . VAL A 1 277 ? -4.172 -0.508 18.149 1.00 78.00 277 VAL A N 1
ATOM 1942 C CA . VAL A 1 277 ? -5.162 -1.550 18.466 1.00 78.00 277 VAL A CA 1
ATOM 1943 C C . VAL A 1 277 ? -4.744 -2.356 19.698 1.00 78.00 277 VAL A C 1
ATOM 1945 O O . VAL A 1 277 ? -5.566 -2.606 20.577 1.00 78.00 277 VAL A O 1
ATOM 1948 N N . VAL A 1 278 ? -3.468 -2.745 19.792 1.00 81.19 278 VAL A N 1
ATOM 1949 C CA . VAL A 1 278 ? -2.937 -3.483 20.951 1.00 81.19 278 VAL A CA 1
ATOM 1950 C C . VAL A 1 278 ? -2.994 -2.627 22.218 1.00 81.19 278 VAL A C 1
ATOM 1952 O O . VAL A 1 278 ? -3.403 -3.126 23.266 1.00 81.19 278 VAL A O 1
ATOM 1955 N N . ALA A 1 279 ? -2.638 -1.344 22.128 1.00 80.19 279 ALA A N 1
ATOM 1956 C CA . ALA A 1 279 ? -2.727 -0.414 23.248 1.00 80.19 279 ALA A CA 1
ATOM 1957 C C . ALA A 1 279 ? -4.179 -0.233 23.721 1.00 80.19 279 ALA A C 1
ATOM 1959 O O . ALA A 1 279 ? -4.456 -0.379 24.910 1.00 80.19 279 ALA A O 1
ATOM 1960 N N . ALA A 1 280 ? -5.120 -0.005 22.799 1.00 77.31 280 ALA A N 1
ATOM 1961 C CA . ALA A 1 280 ? -6.542 0.102 23.121 1.00 77.31 280 ALA A CA 1
ATOM 1962 C C . ALA A 1 280 ? -7.082 -1.182 23.776 1.00 77.31 280 ALA A C 1
ATOM 1964 O O . ALA A 1 280 ? -7.802 -1.124 24.773 1.00 77.31 280 ALA A O 1
ATOM 1965 N N . ALA A 1 281 ? -6.693 -2.354 23.267 1.00 75.44 281 ALA A N 1
ATOM 1966 C CA . ALA A 1 281 ? -7.078 -3.634 23.852 1.00 75.44 281 ALA A CA 1
ATOM 1967 C C . ALA A 1 281 ? -6.534 -3.809 25.280 1.00 75.44 281 ALA A C 1
ATOM 1969 O O . ALA A 1 281 ? -7.261 -4.287 26.148 1.00 75.44 281 ALA A O 1
ATOM 1970 N N . ALA A 1 282 ? -5.291 -3.394 25.545 1.00 78.38 282 ALA A N 1
ATOM 1971 C CA . ALA A 1 282 ? -4.710 -3.446 26.885 1.00 78.38 282 ALA A CA 1
ATOM 1972 C C . ALA A 1 282 ? -5.507 -2.592 27.888 1.00 78.38 282 ALA A C 1
ATOM 1974 O O . ALA A 1 282 ? -5.847 -3.088 28.960 1.00 78.38 282 ALA A O 1
ATOM 1975 N N . VAL A 1 283 ? -5.902 -1.370 27.507 1.00 78.19 283 VAL A N 1
ATOM 1976 C CA . VAL A 1 283 ? -6.739 -0.491 28.348 1.00 78.19 283 VAL A CA 1
ATOM 1977 C C . VAL A 1 283 ? -8.084 -1.150 28.675 1.00 78.19 283 VAL A C 1
ATOM 1979 O O . VAL A 1 283 ? -8.520 -1.141 29.825 1.00 78.19 283 VAL A O 1
ATOM 1982 N N . VAL A 1 284 ? -8.732 -1.789 27.694 1.00 67.88 284 VAL A N 1
ATOM 1983 C CA . VAL A 1 284 ? -9.997 -2.513 27.918 1.00 67.88 284 VAL A CA 1
ATOM 1984 C C . VAL A 1 284 ? -9.812 -3.679 28.896 1.00 67.88 284 VAL A C 1
ATOM 1986 O O . 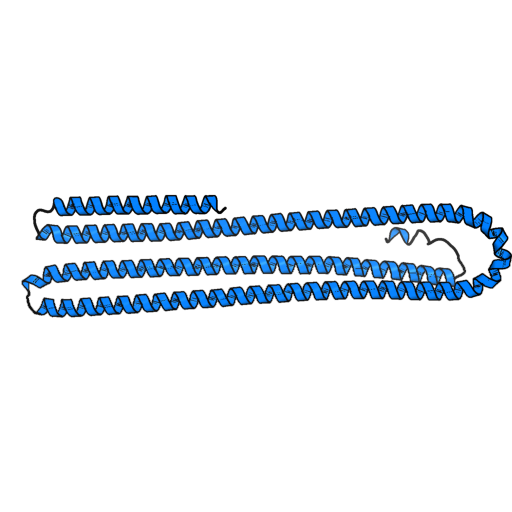VAL A 1 284 ? -10.654 -3.881 29.772 1.00 67.88 284 VAL A O 1
ATOM 1989 N N . VAL A 1 285 ? -8.710 -4.429 28.783 1.00 74.25 285 VAL A N 1
ATOM 1990 C CA . VAL A 1 285 ? -8.396 -5.546 29.690 1.00 74.25 285 VAL A CA 1
ATOM 1991 C C . VAL A 1 285 ? -8.133 -5.050 31.114 1.00 74.25 285 VAL A C 1
ATOM 1993 O O . VAL A 1 285 ? -8.612 -5.667 32.064 1.00 74.25 285 VAL A O 1
ATOM 1996 N N . GLU A 1 286 ? -7.429 -3.929 31.279 1.00 74.50 286 GLU A N 1
ATOM 1997 C CA . GLU A 1 286 ? -7.171 -3.323 32.591 1.00 74.50 286 GLU A CA 1
ATOM 1998 C C . GLU A 1 286 ? -8.462 -2.853 33.273 1.00 74.50 286 GLU A C 1
ATOM 2000 O O . GLU A 1 286 ? -8.689 -3.161 34.445 1.00 74.50 286 GLU A O 1
ATOM 2005 N N . VAL A 1 287 ? -9.349 -2.175 32.538 1.00 76.88 287 VAL A N 1
ATOM 2006 C CA . VAL A 1 287 ? -10.650 -1.721 33.059 1.00 76.88 287 VAL A CA 1
ATOM 2007 C C . VAL A 1 287 ? -11.543 -2.910 33.419 1.00 76.88 287 VAL A C 1
ATOM 2009 O O . VAL A 1 287 ? -12.160 -2.919 34.487 1.00 76.88 287 VAL A O 1
ATOM 2012 N N . ALA A 1 288 ? -11.577 -3.945 32.574 1.00 72.81 288 ALA A N 1
ATOM 2013 C CA . ALA A 1 288 ? -12.320 -5.168 32.858 1.00 72.81 288 ALA A CA 1
ATOM 2014 C C . ALA A 1 288 ? -11.788 -5.858 34.124 1.00 72.81 288 ALA A C 1
ATOM 2016 O O . ALA A 1 288 ? -12.564 -6.173 35.027 1.00 72.81 288 ALA A O 1
ATOM 2017 N N . ALA A 1 289 ? -10.468 -6.016 34.256 1.00 75.12 289 ALA A N 1
ATOM 2018 C CA . ALA A 1 289 ? -9.856 -6.598 35.447 1.00 75.12 289 ALA A CA 1
ATOM 2019 C C . ALA A 1 289 ? -10.168 -5.784 36.714 1.00 75.12 289 ALA A C 1
ATOM 2021 O O . ALA A 1 289 ? -10.508 -6.363 37.747 1.00 75.12 289 ALA A O 1
ATOM 2022 N N . ALA A 1 290 ? -10.120 -4.452 36.634 1.00 76.75 290 ALA A N 1
ATOM 2023 C CA . ALA A 1 290 ? -10.494 -3.583 37.745 1.00 76.75 290 ALA A CA 1
ATOM 2024 C C . ALA A 1 290 ? -11.964 -3.781 38.153 1.00 76.75 290 ALA A C 1
ATOM 2026 O O . ALA A 1 290 ? -12.256 -3.913 39.342 1.00 76.75 290 ALA A O 1
ATOM 2027 N N . SER A 1 291 ? -12.883 -3.878 37.185 1.00 73.19 291 SER A N 1
ATOM 2028 C CA . SER A 1 291 ? -14.308 -4.110 37.459 1.00 73.19 291 SER A CA 1
ATOM 2029 C C . SER A 1 291 ? -14.568 -5.455 38.149 1.00 73.19 291 SER A C 1
ATOM 2031 O O . SER A 1 291 ? -15.268 -5.492 39.162 1.00 73.19 291 SER A O 1
ATOM 2033 N N . VAL A 1 292 ? -13.909 -6.532 37.703 1.00 69.31 292 VAL A N 1
ATOM 2034 C CA . VAL A 1 292 ? -13.989 -7.863 38.329 1.00 69.31 292 VAL A CA 1
ATOM 2035 C C . VAL A 1 292 ? -13.507 -7.795 39.778 1.00 69.31 292 VAL A C 1
ATOM 2037 O O . VAL A 1 292 ? -14.167 -8.303 40.683 1.00 69.31 292 VAL A O 1
ATOM 2040 N N . VAL A 1 293 ? -12.369 -7.135 40.027 1.00 70.56 293 VAL A N 1
ATOM 2041 C CA . VAL A 1 293 ? -11.820 -6.978 41.383 1.00 70.56 293 VAL A CA 1
ATOM 2042 C C . VAL A 1 293 ? -12.793 -6.215 42.279 1.00 70.56 293 VAL A C 1
ATOM 2044 O O . VAL A 1 293 ? -13.044 -6.647 43.403 1.00 70.56 293 VAL A O 1
ATOM 2047 N N . VAL A 1 294 ? -13.391 -5.130 41.782 1.00 69.44 294 VAL A N 1
ATOM 2048 C CA . VAL A 1 294 ? -14.402 -4.357 42.515 1.00 69.44 294 VAL A CA 1
ATOM 2049 C C . VAL A 1 294 ? -15.604 -5.228 42.879 1.00 69.44 294 VAL A C 1
ATOM 2051 O O . VAL A 1 294 ? -15.985 -5.279 44.050 1.00 69.44 294 VAL A O 1
ATOM 2054 N N . VAL A 1 295 ? -16.167 -5.961 41.915 1.00 66.50 295 VAL A N 1
ATOM 2055 C CA . VAL A 1 295 ? -17.315 -6.851 42.146 1.00 66.50 295 VAL A CA 1
ATOM 2056 C C . VAL A 1 295 ? -16.971 -7.915 43.187 1.00 66.50 295 VAL A C 1
ATOM 2058 O O . VAL A 1 295 ? -17.714 -8.103 44.151 1.00 66.50 295 VAL A O 1
ATOM 2061 N N . VAL A 1 296 ? -15.814 -8.567 43.056 1.00 69.94 296 VAL A N 1
ATOM 2062 C CA . VAL A 1 296 ? -15.355 -9.600 43.993 1.00 69.94 296 VAL A CA 1
ATOM 2063 C C . VAL A 1 296 ? -15.184 -9.035 45.405 1.00 69.94 296 VAL A C 1
ATOM 2065 O O . VAL A 1 296 ? -15.651 -9.646 46.367 1.00 69.94 296 VAL A O 1
ATOM 2068 N N . VAL A 1 297 ? -14.573 -7.859 45.555 1.00 73.19 297 VAL A N 1
ATOM 2069 C CA . VAL A 1 297 ? -14.388 -7.212 46.864 1.00 73.19 297 VAL A CA 1
ATOM 2070 C C . VAL A 1 297 ? -15.733 -6.860 47.501 1.00 73.19 297 VAL A C 1
ATOM 2072 O O . VAL A 1 297 ? -15.926 -7.134 48.688 1.00 73.19 297 VAL A O 1
ATOM 2075 N N . VAL A 1 298 ? -16.681 -6.312 46.733 1.00 68.56 298 VAL A N 1
ATOM 2076 C CA . VAL A 1 298 ? -18.030 -5.979 47.223 1.00 68.56 298 VAL A CA 1
ATOM 2077 C C . VAL A 1 298 ? -18.770 -7.235 47.685 1.00 68.56 298 VAL A C 1
ATOM 2079 O O . VAL A 1 298 ? -19.346 -7.245 48.775 1.00 68.56 298 VAL A O 1
ATOM 2082 N N . VAL A 1 299 ? -18.708 -8.320 46.909 1.00 68.12 299 VAL A N 1
ATOM 2083 C CA . VAL A 1 299 ? -19.346 -9.599 47.254 1.00 68.12 299 VAL A CA 1
ATOM 2084 C C . VAL A 1 299 ? -18.717 -10.208 48.510 1.00 68.12 299 VAL A C 1
ATOM 2086 O O . VAL A 1 299 ? -19.439 -10.621 49.416 1.00 68.12 299 VAL A O 1
ATOM 2089 N N . ILE A 1 300 ? -17.385 -10.227 48.620 1.00 76.12 300 ILE A N 1
ATOM 2090 C CA . ILE A 1 300 ? -16.691 -10.741 49.812 1.00 76.12 300 ILE A CA 1
ATOM 2091 C C . ILE A 1 300 ? -17.055 -9.909 51.044 1.00 76.12 300 ILE A C 1
ATOM 2093 O O . ILE A 1 300 ? -17.366 -10.472 52.096 1.00 76.12 300 ILE A O 1
ATOM 2097 N N . ALA A 1 301 ? -17.055 -8.579 50.926 1.00 72.62 301 ALA A N 1
ATOM 2098 C CA . ALA A 1 301 ? -17.464 -7.692 52.007 1.00 72.62 301 ALA A CA 1
ATOM 2099 C C . ALA A 1 301 ? -18.910 -7.973 52.445 1.00 72.62 301 ALA A C 1
ATOM 2101 O O . ALA A 1 301 ? -19.171 -8.067 53.644 1.00 72.62 301 ALA A O 1
ATOM 2102 N N . TYR A 1 302 ? -19.825 -8.175 51.493 1.00 69.88 302 TYR A N 1
ATOM 2103 C CA . TYR A 1 302 ? -21.217 -8.531 51.761 1.00 69.88 302 TYR A CA 1
ATOM 2104 C C . TYR A 1 302 ? -21.341 -9.869 52.510 1.00 69.88 302 TYR A C 1
ATOM 2106 O O . TYR A 1 302 ? -21.968 -9.923 53.568 1.00 69.88 302 TYR A O 1
ATOM 2114 N N . VAL A 1 303 ? -20.670 -10.926 52.040 1.00 70.25 303 VAL A N 1
ATOM 2115 C CA . VAL A 1 303 ? -20.683 -12.253 52.687 1.00 70.25 303 VAL A CA 1
ATOM 2116 C C . VAL A 1 303 ? -20.102 -12.193 54.103 1.00 70.25 303 VAL A C 1
ATOM 2118 O O . VAL A 1 303 ? -20.693 -12.727 55.042 1.00 70.25 303 VAL A O 1
ATOM 2121 N N . LEU A 1 304 ? -18.972 -11.505 54.294 1.00 72.62 304 LEU A N 1
ATOM 2122 C CA . LEU A 1 304 ? -18.362 -11.329 55.616 1.00 72.62 304 LEU A CA 1
ATOM 2123 C C . LEU A 1 304 ? -19.248 -10.510 56.565 1.00 72.62 304 LEU A C 1
ATOM 2125 O O . LEU A 1 304 ? -19.213 -10.734 57.778 1.00 72.62 304 LEU A O 1
ATOM 2129 N N . ASN A 1 305 ? -20.026 -9.560 56.040 1.00 64.81 305 ASN A N 1
ATOM 2130 C CA . ASN A 1 305 ? -20.975 -8.778 56.827 1.00 64.81 305 ASN A CA 1
ATOM 2131 C C . ASN A 1 305 ? -22.142 -9.649 57.313 1.00 64.81 305 ASN A C 1
ATOM 2133 O O . ASN A 1 305 ? -22.465 -9.643 58.503 1.00 64.81 305 ASN A O 1
ATOM 2137 N N . LEU A 1 306 ? -22.698 -10.474 56.417 1.00 65.31 306 LEU A N 1
ATOM 2138 C CA . LEU A 1 306 ? -23.739 -11.448 56.752 1.00 65.31 306 LEU A CA 1
ATOM 2139 C C . LEU A 1 306 ? -23.272 -12.431 57.837 1.00 65.31 306 LEU A C 1
ATOM 2141 O O . LEU A 1 306 ? -23.992 -12.667 58.805 1.00 65.31 306 LEU A O 1
ATOM 2145 N N . GLN A 1 307 ? -22.036 -12.935 57.751 1.00 61.12 307 GLN A N 1
ATOM 2146 C CA . GLN A 1 307 ? -21.479 -13.863 58.747 1.00 61.12 307 GLN A CA 1
ATOM 2147 C C . GLN A 1 307 ? -21.315 -13.257 60.149 1.00 61.12 307 GLN A C 1
ATOM 2149 O O . GLN A 1 307 ? -21.317 -13.987 61.139 1.00 61.12 307 GLN A O 1
ATOM 2154 N N . LYS A 1 308 ? -21.163 -11.933 60.268 1.00 69.50 308 LYS A N 1
ATOM 2155 C CA . LYS A 1 308 ? -20.943 -11.260 61.559 1.00 69.50 308 LYS A CA 1
ATOM 2156 C C . LYS A 1 308 ? -22.242 -10.861 62.267 1.00 69.50 308 LYS A C 1
ATOM 2158 O O . LYS A 1 308 ? -22.165 -10.242 63.327 1.00 69.50 308 LYS A O 1
ATOM 2163 N N . GLY A 1 309 ? -23.412 -11.171 61.696 1.00 54.31 309 GLY A N 1
ATOM 2164 C CA . GLY A 1 309 ? -24.720 -10.797 62.254 1.00 54.31 309 GLY A CA 1
ATOM 2165 C C . GLY A 1 309 ? -24.937 -9.282 62.350 1.00 54.31 309 GLY A C 1
ATOM 2166 O O . GLY A 1 309 ? -25.823 -8.826 63.070 1.00 54.31 309 GLY A O 1
ATOM 2167 N N . LYS A 1 310 ? -24.108 -8.488 61.660 1.00 55.25 310 LYS A N 1
ATOM 2168 C CA . LYS A 1 310 ? -24.202 -7.030 61.623 1.00 55.25 310 LYS A CA 1
ATOM 2169 C C . LYS A 1 310 ? -24.792 -6.645 60.271 1.00 55.25 310 LYS A C 1
ATOM 2171 O O . LYS A 1 310 ? -24.074 -6.546 59.293 1.00 55.25 310 LYS A O 1
ATOM 2176 N N . THR A 1 311 ? -26.089 -6.365 60.200 1.00 53.56 311 THR A N 1
ATOM 2177 C CA . THR A 1 311 ? -26.732 -5.704 59.045 1.00 53.56 311 THR A CA 1
ATOM 2178 C C . THR A 1 311 ? -26.405 -4.203 59.007 1.00 53.56 311 THR A C 1
ATOM 2180 O O . THR A 1 311 ? -27.260 -3.366 58.734 1.00 53.56 311 THR A O 1
ATOM 2183 N N . GLN A 1 312 ? -25.161 -3.824 59.328 1.00 47.91 312 GLN A N 1
ATOM 2184 C CA . GLN A 1 312 ? -24.721 -2.444 59.165 1.00 47.91 312 GLN A CA 1
ATOM 2185 C C . GLN A 1 312 ? -24.355 -2.227 57.699 1.00 47.91 312 GLN A C 1
ATOM 2187 O O . GLN A 1 312 ? -23.515 -2.934 57.139 1.00 47.91 312 GLN A O 1
ATOM 2192 N N . ILE A 1 313 ? -25.049 -1.259 57.101 1.00 53.94 313 ILE A N 1
ATOM 2193 C CA . ILE A 1 313 ? -24.774 -0.655 55.798 1.00 53.94 313 ILE A CA 1
ATOM 2194 C C . ILE A 1 313 ? -23.267 -0.389 55.702 1.00 53.94 313 ILE A C 1
ATOM 2196 O O . ILE A 1 313 ? -22.667 0.086 56.668 1.00 53.94 313 ILE A O 1
ATOM 2200 N N . ILE A 1 314 ? -22.686 -0.756 54.557 1.00 48.62 314 ILE A N 1
ATOM 2201 C CA . ILE A 1 314 ? -21.260 -0.690 54.205 1.00 48.62 314 ILE A CA 1
ATOM 2202 C C . ILE A 1 314 ? -20.557 0.455 54.960 1.00 48.62 314 ILE A C 1
ATOM 2204 O O . ILE A 1 314 ? -20.920 1.614 54.752 1.00 48.62 314 ILE A O 1
ATOM 2208 N N . PRO A 1 315 ? -19.580 0.182 55.848 1.00 48.34 315 PRO A N 1
ATOM 2209 C CA . PRO A 1 315 ? -18.915 1.249 56.581 1.00 48.34 315 PRO A CA 1
ATOM 2210 C C . PRO A 1 315 ? -18.264 2.226 55.595 1.00 48.34 315 PRO A C 1
ATOM 2212 O O . PRO A 1 315 ? -17.446 1.829 54.764 1.00 48.34 315 PRO A O 1
ATOM 2215 N N . TYR A 1 316 ? -18.618 3.509 55.725 1.00 48.25 316 TYR A N 1
ATOM 2216 C CA . TYR A 1 316 ? -18.233 4.655 54.880 1.00 48.25 316 TYR A CA 1
ATOM 2217 C C . TYR A 1 316 ? -16.714 4.835 54.667 1.00 48.25 316 TYR A C 1
ATOM 2219 O O . TYR A 1 316 ? -16.278 5.714 53.937 1.00 48.25 316 TYR A O 1
ATOM 2227 N N . HIS A 1 317 ? -15.881 4.016 55.306 1.00 46.69 317 HIS A N 1
ATOM 2228 C CA . HIS A 1 317 ? -14.425 4.031 55.189 1.00 46.69 317 HIS A CA 1
ATOM 2229 C C . HIS A 1 317 ? -13.947 3.321 53.912 1.00 46.69 317 HIS A C 1
ATOM 2231 O O . HIS A 1 317 ? -12.870 3.633 53.421 1.00 46.69 317 HIS A O 1
ATOM 2237 N N . PHE A 1 318 ? -14.752 2.408 53.348 1.00 47.56 318 PHE A N 1
ATOM 2238 C CA . PHE A 1 318 ? -14.476 1.820 52.031 1.00 47.56 318 PHE A CA 1
ATOM 2239 C C . PHE A 1 318 ? -14.881 2.750 50.880 1.00 47.56 318 PHE A C 1
ATOM 2241 O O . PHE A 1 318 ? -14.299 2.643 49.812 1.00 47.56 318 PHE A O 1
ATOM 2248 N N . GLN A 1 319 ? -15.794 3.709 51.099 1.00 48.44 319 GLN A N 1
ATOM 2249 C CA . GLN A 1 319 ? -16.181 4.722 50.098 1.00 48.44 319 GLN A CA 1
ATOM 2250 C C . GLN A 1 319 ? -15.038 5.668 49.700 1.00 48.44 319 GLN A C 1
ATOM 2252 O O . GLN A 1 319 ? -15.106 6.261 48.635 1.00 48.44 319 GLN A O 1
ATOM 2257 N N . ALA A 1 320 ? -14.005 5.822 50.533 1.00 38.69 320 ALA A N 1
ATOM 2258 C CA . ALA A 1 320 ? -12.886 6.726 50.257 1.00 38.69 320 ALA A CA 1
ATOM 2259 C C . ALA A 1 320 ? -11.759 6.092 49.414 1.00 38.69 320 ALA A C 1
ATOM 2261 O O . ALA A 1 320 ? -10.812 6.792 49.066 1.00 38.69 320 ALA A O 1
ATOM 2262 N N . ALA A 1 321 ? -11.830 4.786 49.122 1.00 44.50 321 ALA A N 1
ATOM 2263 C CA . ALA A 1 321 ? -10.835 4.060 48.324 1.00 44.50 321 ALA A CA 1
ATOM 2264 C C . ALA A 1 321 ? -11.351 3.618 46.934 1.00 44.50 321 ALA A C 1
ATOM 2266 O O . ALA A 1 321 ? -10.597 2.972 46.208 1.00 44.50 321 ALA A O 1
ATOM 2267 N N . PHE A 1 322 ? -12.608 3.941 46.594 1.00 42.09 322 PHE A N 1
ATOM 2268 C CA . PHE A 1 322 ? -13.231 3.749 45.275 1.00 42.09 322 PHE A CA 1
ATOM 2269 C C . PHE A 1 322 ? -13.087 4.994 44.401 1.00 42.09 322 PHE A C 1
ATOM 2271 O O . PHE A 1 322 ? -13.158 6.111 44.964 1.00 42.09 322 PHE A O 1
#

Radius of gyration: 41.08 Å; chains: 1; bounding box: 86×50×111 Å

pLDDT: mean 71.07, std 9.2, range [38.69, 86.88]

Secondary structure (DSSP, 8-state):
-HHHHHHHHHHHHHHHHHHHHHHHHHHHHHHHH--SHHHHHHHHHHHHHHHHHHHHHHHHHHHHHHHHHHHHHHHHHHHHHHHHHHHHHHHHHHHHHHHHHHHHHHHHHHHHHHHHHHHHHHHHHHHHHHHHHHHHHHHHHHHHHHHHHHHHHHHHHHHHHHHHHHHHHHHHHHHHHHHHHHHHHHHHHHHHHHHHHHHHHHHHHHHHHHHHHHHHHHHHTT-TTTHHHHHHHHHHHHHHHHHHHHHHHHHHHHHHHHHHHHHHHHHHHHHHHHHHHHHHHHHHHHHHHHHHHHHHHHHHHHHHHHHTT------TTSTT--

Sequence (322 aa):
MITKVVIVVVEEVIVVVEVVIVVVEVVIVVVAEAADTDAAAAVVVVVVVVVLVVVVE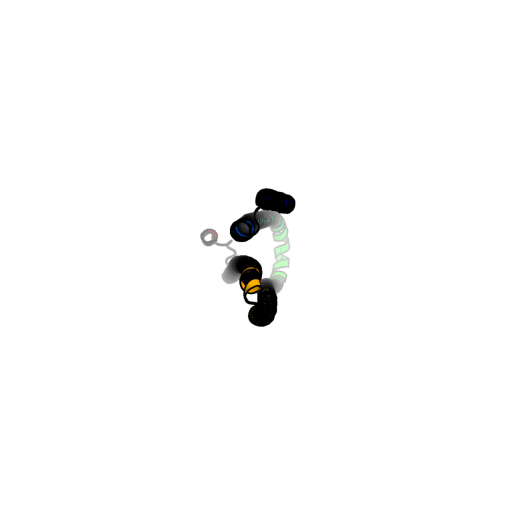VVVVEAVVAVVVEVVVVVVVVVVVVVVEVEVVVVVEVVVVVVVVVVVVVVAVVVVVVVVVEVVVVVAVVVVVVVVVVVVEVVVVVEVVVVVVVVVVVVVVEVVVVVVVVVVVVVVVVVVVVVVVEVVVVVVVVVVVVVVVVVVVVVVVVVVVVEVVIVVVAAAAADTDAAAAVVVVVVVVVVVVVVVVVVVVVEVVVVVVVVVVVVVVVVVVVVVVVVAVVAAAAVVVEVAAASVVVVVVVVIAYVLNLQKGKTQIIPYHFQAAF